Protein AF-A0ABD2U7U4-F1 (afdb_monomer_lite)

Organism: NCBI:txid62892

Structure (mmCIF, N/CA/C/O backbone):
data_AF-A0ABD2U7U4-F1
#
_entry.id   AF-A0ABD2U7U4-F1
#
loop_
_atom_site.group_PDB
_atom_site.id
_atom_site.type_symbol
_atom_site.label_atom_id
_atom_site.label_alt_id
_atom_site.label_comp_id
_atom_site.label_asym_id
_atom_site.label_entity_id
_atom_site.label_seq_id
_atom_site.pdbx_PDB_ins_code
_atom_site.Cartn_x
_atom_site.Cartn_y
_atom_site.Cartn_z
_atom_site.occupancy
_atom_site.B_iso_or_equiv
_atom_site.auth_seq_id
_atom_site.auth_comp_id
_atom_site.auth_asym_id
_atom_site.auth_atom_id
_atom_site.pdbx_PDB_model_num
ATOM 1 N N . MET A 1 1 ? -14.427 3.953 1.467 1.00 82.44 1 MET A N 1
ATOM 2 C CA . MET A 1 1 ? -13.544 2.900 0.922 1.00 82.44 1 MET A CA 1
ATOM 3 C C . MET A 1 1 ? -13.834 2.612 -0.545 1.00 82.44 1 MET A C 1
ATOM 5 O O . MET A 1 1 ? -12.973 2.909 -1.352 1.00 82.44 1 MET A O 1
ATOM 9 N N . ALA A 1 2 ? -15.031 2.141 -0.919 1.00 79.31 2 ALA A N 1
ATOM 10 C CA . ALA A 1 2 ? -15.349 1.830 -2.323 1.00 79.31 2 ALA A CA 1
ATOM 11 C C . ALA A 1 2 ? -15.042 2.982 -3.303 1.00 79.31 2 ALA A C 1
ATOM 13 O O . ALA A 1 2 ? -14.347 2.768 -4.286 1.00 79.31 2 ALA A O 1
ATOM 14 N N . PHE A 1 3 ? -15.468 4.214 -2.992 1.00 85.75 3 PHE A N 1
ATOM 15 C CA . PHE A 1 3 ? -15.132 5.392 -3.805 1.00 85.75 3 PHE A CA 1
ATOM 16 C C . PHE A 1 3 ? -13.617 5.577 -3.988 1.00 85.75 3 PHE A C 1
ATOM 18 O O . PHE A 1 3 ? -13.150 5.731 -5.104 1.00 85.75 3 PHE A O 1
ATOM 25 N N . TYR A 1 4 ? -12.835 5.503 -2.908 1.00 87.31 4 TYR A N 1
ATOM 26 C CA . TYR A 1 4 ? -11.376 5.605 -2.991 1.00 87.31 4 TYR A CA 1
ATOM 27 C C . TYR A 1 4 ? -10.779 4.506 -3.883 1.00 87.31 4 TYR A C 1
ATOM 29 O O . TYR A 1 4 ? -10.011 4.813 -4.789 1.00 87.31 4 TYR A O 1
ATOM 37 N N . LEU A 1 5 ? -11.175 3.245 -3.674 1.00 82.31 5 LEU A N 1
ATOM 38 C CA . LEU A 1 5 ? -10.637 2.123 -4.442 1.00 82.31 5 LEU A CA 1
ATOM 39 C C . LEU A 1 5 ? -10.932 2.266 -5.935 1.00 82.31 5 LEU A C 1
ATOM 41 O O . LEU A 1 5 ? -10.021 2.181 -6.749 1.00 82.31 5 LEU A O 1
ATOM 45 N N . PHE A 1 6 ? -12.188 2.518 -6.300 1.00 85.75 6 PHE A N 1
ATOM 46 C CA . PHE A 1 6 ? -12.603 2.506 -7.703 1.00 85.75 6 PHE A CA 1
ATOM 47 C C . PHE A 1 6 ? -12.354 3.823 -8.439 1.00 85.75 6 PHE A C 1
ATOM 49 O O . PHE A 1 6 ? -12.203 3.808 -9.657 1.00 85.75 6 PHE A O 1
ATOM 56 N N . SER A 1 7 ? -12.316 4.957 -7.737 1.00 88.44 7 SER A N 1
ATOM 57 C CA . SER A 1 7 ? -12.160 6.276 -8.364 1.00 88.44 7 SER A CA 1
ATOM 58 C C . SER A 1 7 ? -10.749 6.847 -8.256 1.00 88.44 7 SER A C 1
ATOM 60 O O . SER A 1 7 ? -10.438 7.777 -8.993 1.00 88.44 7 SER A O 1
ATOM 62 N N . VAL A 1 8 ? -9.905 6.324 -7.359 1.00 89.19 8 VAL A N 1
ATOM 63 C CA . VAL A 1 8 ? -8.553 6.856 -7.125 1.00 89.19 8 VAL A CA 1
ATOM 64 C C . VAL A 1 8 ? -7.501 5.754 -7.235 1.00 89.19 8 VAL A C 1
ATOM 66 O O . VAL A 1 8 ? -6.695 5.795 -8.160 1.00 89.19 8 VAL A O 1
ATOM 69 N N . HIS A 1 9 ? -7.549 4.753 -6.354 1.00 90.94 9 HIS A N 1
ATOM 70 C CA . HIS A 1 9 ? -6.489 3.749 -6.230 1.00 90.94 9 HIS A CA 1
ATOM 71 C C . HIS A 1 9 ? -6.341 2.889 -7.483 1.00 90.94 9 HIS A C 1
ATOM 73 O O . HIS A 1 9 ? -5.298 2.894 -8.124 1.00 90.94 9 HIS A O 1
ATOM 79 N N . VAL A 1 10 ? -7.407 2.205 -7.911 1.00 88.62 10 VAL A N 1
ATOM 80 C CA . VAL A 1 10 ? -7.347 1.317 -9.081 1.00 88.62 10 VAL A CA 1
ATOM 81 C C . VAL A 1 10 ? -6.932 2.066 -10.357 1.00 88.62 10 VAL A C 1
ATOM 83 O O . VAL A 1 10 ? -6.011 1.600 -11.035 1.00 88.62 10 VAL A O 1
ATOM 86 N N . PRO A 1 11 ? -7.529 3.229 -10.692 1.00 89.00 11 PRO A N 1
ATOM 87 C CA . PRO A 1 11 ? -7.117 3.986 -11.869 1.00 89.00 11 PRO A CA 1
ATOM 88 C C . PRO A 1 11 ? -5.653 4.435 -11.839 1.00 89.00 11 PRO A C 1
ATOM 90 O O . PRO A 1 11 ? -4.980 4.329 -12.862 1.00 89.00 11 PRO A O 1
ATOM 93 N N . LEU A 1 12 ? -5.146 4.921 -10.701 1.00 89.62 12 LEU A N 1
ATOM 94 C CA . LEU A 1 12 ? -3.778 5.442 -10.614 1.00 89.62 12 LEU A CA 1
ATOM 95 C C . LEU A 1 12 ? -2.734 4.325 -10.511 1.00 89.62 12 LEU A C 1
ATOM 97 O O . LEU A 1 12 ? -1.720 4.395 -11.203 1.00 89.62 12 LEU A O 1
ATOM 101 N N . SER A 1 13 ? -2.993 3.282 -9.722 1.00 86.62 13 SER A N 1
ATOM 102 C CA . SER A 1 13 ? -2.034 2.198 -9.486 1.00 86.62 13 SER A CA 1
ATOM 103 C C . SER A 1 13 ? -1.928 1.219 -10.659 1.00 86.62 13 SER A C 1
ATOM 105 O O . SER A 1 13 ? -0.830 0.762 -10.960 1.00 86.62 13 SER A O 1
ATOM 107 N N . PHE A 1 14 ? -3.032 0.911 -11.355 1.00 86.81 14 PHE A N 1
ATOM 108 C CA . PHE A 1 14 ? -3.031 -0.070 -12.457 1.00 86.81 14 PHE A CA 1
ATOM 109 C C . PHE A 1 14 ? -3.214 0.565 -13.840 1.00 86.81 14 PHE A C 1
ATOM 111 O O . PHE A 1 14 ? -2.684 0.061 -14.828 1.00 86.81 14 PHE A O 1
ATOM 118 N N . GLY A 1 15 ? -3.949 1.676 -13.929 1.00 87.88 15 GLY A N 1
ATOM 119 C CA . GLY A 1 15 ? -4.160 2.405 -15.184 1.00 87.88 15 GLY A CA 1
ATOM 120 C C . GLY A 1 15 ? -3.160 3.539 -15.429 1.00 87.88 15 GLY A C 1
ATOM 121 O O . GLY A 1 15 ? -3.019 3.989 -16.567 1.00 87.88 15 GLY A O 1
ATOM 122 N N . GLY A 1 16 ? -2.451 4.001 -14.394 1.00 90.56 16 GLY A N 1
ATOM 123 C CA . GLY A 1 16 ? -1.655 5.226 -14.445 1.00 90.56 16 GLY A CA 1
ATOM 124 C C . GLY A 1 16 ? -0.528 5.183 -15.474 1.00 90.56 16 GLY A C 1
ATOM 125 O O . GLY A 1 16 ? -0.420 6.091 -16.296 1.00 90.56 16 GLY A O 1
ATOM 126 N N . LEU A 1 17 ? 0.265 4.108 -15.503 1.00 91.75 17 LEU A N 1
ATOM 127 C CA . LEU A 1 17 ? 1.337 3.960 -16.496 1.00 91.75 17 LEU A CA 1
ATOM 128 C C . LEU A 1 17 ? 0.794 3.898 -17.932 1.00 91.75 17 LEU A C 1
ATOM 130 O O . LEU A 1 17 ? 1.368 4.515 -18.826 1.00 91.75 17 LEU A O 1
ATOM 134 N N . SER A 1 18 ? -0.353 3.244 -18.148 1.00 91.69 18 SER A N 1
ATOM 135 C CA . SER A 1 18 ? -1.019 3.219 -19.459 1.00 91.69 18 SER A CA 1
ATOM 136 C C . SER A 1 18 ? -1.536 4.598 -19.888 1.00 91.69 18 SER A C 1
ATOM 138 O O . SER A 1 18 ? -1.594 4.901 -21.082 1.00 91.69 18 SER A O 1
ATOM 140 N N . ALA A 1 19 ? -1.940 5.445 -18.940 1.00 91.81 19 ALA A N 1
ATOM 141 C CA . ALA A 1 19 ? -2.307 6.824 -19.239 1.00 91.81 19 ALA A CA 1
ATOM 142 C C . ALA A 1 19 ? -1.068 7.645 -19.624 1.00 91.81 19 ALA A C 1
ATOM 144 O O . ALA A 1 19 ? -1.113 8.407 -20.589 1.00 91.81 19 ALA A O 1
ATOM 145 N N . VAL A 1 20 ? 0.055 7.448 -18.925 1.00 93.38 20 VAL A N 1
ATOM 146 C CA . VAL A 1 20 ? 1.324 8.127 -19.229 1.00 93.38 20 VAL A CA 1
ATOM 147 C C . VAL A 1 20 ? 1.838 7.758 -20.622 1.00 93.38 20 VAL A C 1
ATOM 149 O O . VAL A 1 20 ? 2.181 8.658 -21.387 1.00 93.38 20 VAL A O 1
ATOM 152 N N . THR A 1 21 ? 1.837 6.474 -20.996 1.00 92.81 21 THR A N 1
ATOM 153 C CA . THR A 1 21 ? 2.240 6.044 -22.350 1.00 92.81 21 THR A CA 1
ATOM 154 C C . THR A 1 21 ? 1.370 6.681 -23.431 1.00 92.81 21 THR A C 1
ATOM 156 O O . THR A 1 21 ? 1.888 7.157 -24.442 1.00 92.81 21 THR A O 1
ATOM 159 N N . SER A 1 22 ? 0.060 6.772 -23.183 1.00 92.12 22 SER A N 1
ATOM 160 C CA . SER A 1 22 ? -0.892 7.419 -24.091 1.00 92.12 22 SER A CA 1
ATOM 161 C C . SER A 1 22 ? -0.625 8.922 -24.243 1.00 92.12 22 SER A C 1
ATOM 163 O O . SER A 1 22 ? -0.655 9.438 -25.355 1.00 92.12 22 SER A O 1
ATOM 165 N N . ILE A 1 23 ? -0.319 9.627 -23.147 1.00 93.38 23 ILE A N 1
ATOM 166 C CA . ILE A 1 23 ? 0.004 11.067 -23.157 1.00 93.38 23 ILE A CA 1
ATOM 167 C C . ILE A 1 23 ? 1.326 11.330 -23.889 1.00 93.38 23 ILE A C 1
ATOM 169 O O . ILE A 1 23 ? 1.425 12.269 -24.681 1.00 93.38 23 ILE A O 1
ATOM 173 N N . LEU A 1 24 ? 2.337 10.495 -23.647 1.00 92.31 24 LEU A N 1
ATOM 174 C CA . LEU A 1 24 ? 3.660 10.623 -24.259 1.00 92.31 24 LEU A CA 1
ATOM 175 C C . LEU A 1 24 ? 3.724 10.081 -25.694 1.00 92.31 24 LEU A C 1
ATOM 177 O O . LEU A 1 24 ? 4.745 10.253 -26.349 1.00 92.31 24 LEU A O 1
ATOM 181 N N . HIS A 1 25 ? 2.638 9.484 -26.199 1.00 91.94 25 HIS A N 1
ATOM 182 C CA . HIS A 1 25 ? 2.557 8.883 -27.534 1.00 91.94 25 HIS A CA 1
ATOM 183 C C . HIS A 1 25 ? 3.637 7.809 -27.779 1.00 91.94 25 HIS A C 1
ATOM 185 O O . HIS A 1 25 ? 4.160 7.677 -28.886 1.00 91.94 25 HIS A O 1
ATOM 191 N N . CYS A 1 26 ? 3.950 7.018 -26.748 1.00 90.50 26 CYS A N 1
ATOM 192 C CA . CYS A 1 26 ? 4.954 5.953 -26.798 1.00 90.50 26 CYS A CA 1
ATOM 193 C C . CYS A 1 26 ? 4.320 4.584 -26.525 1.00 90.50 26 CYS A C 1
ATOM 195 O O . CYS A 1 26 ? 3.397 4.466 -25.724 1.00 90.50 26 CYS A O 1
ATOM 197 N N . SER A 1 27 ? 4.838 3.528 -27.159 1.00 84.25 27 SER A N 1
ATOM 198 C CA . SER A 1 27 ? 4.359 2.151 -26.953 1.00 84.25 27 SER A CA 1
ATOM 199 C C . SER A 1 27 ? 4.877 1.509 -25.662 1.00 84.25 27 SER A C 1
ATOM 201 O O . SER A 1 27 ? 4.234 0.612 -25.130 1.00 84.25 27 SER A O 1
ATOM 203 N N . ALA A 1 28 ? 6.034 1.956 -25.171 1.00 87.44 28 ALA A N 1
ATOM 204 C CA . ALA A 1 28 ? 6.646 1.524 -23.919 1.00 87.44 28 ALA A CA 1
ATOM 205 C C . ALA A 1 28 ? 7.459 2.683 -23.328 1.00 87.44 28 ALA A C 1
ATOM 207 O O . ALA A 1 28 ? 8.010 3.492 -24.079 1.00 87.44 28 ALA A O 1
ATOM 208 N N . LEU A 1 29 ? 7.506 2.776 -21.999 1.00 87.94 29 LEU A N 1
ATOM 209 C CA . LEU A 1 29 ? 8.368 3.728 -21.297 1.00 87.94 29 LEU A CA 1
ATOM 210 C C . LEU A 1 29 ? 9.749 3.104 -21.121 1.00 87.94 29 LEU A C 1
ATOM 212 O O . LEU A 1 29 ? 9.863 1.897 -20.925 1.00 87.94 29 LEU A O 1
ATOM 216 N N . ASP A 1 30 ? 10.796 3.923 -21.178 1.00 91.12 30 ASP A N 1
ATOM 217 C CA . ASP A 1 30 ? 12.086 3.478 -20.670 1.00 91.12 30 ASP A CA 1
ATOM 218 C C . ASP A 1 30 ? 12.011 3.313 -19.137 1.00 91.12 30 ASP A C 1
ATOM 220 O O . ASP A 1 30 ? 11.196 3.981 -18.483 1.00 91.12 30 ASP A O 1
ATOM 224 N N . PRO A 1 31 ? 12.871 2.477 -18.531 1.00 90.25 31 PRO A N 1
ATOM 225 C CA . PRO A 1 31 ? 12.732 2.144 -17.117 1.00 90.25 31 PRO A CA 1
ATOM 226 C C . PRO A 1 31 ? 12.907 3.343 -16.169 1.00 90.25 31 PRO A C 1
ATOM 228 O O . PRO A 1 31 ? 12.354 3.338 -15.070 1.00 90.25 31 PRO A O 1
ATOM 231 N N . GLN A 1 32 ? 13.646 4.390 -16.566 1.00 91.62 32 GLN A N 1
ATOM 232 C CA . GLN A 1 32 ? 13.802 5.590 -15.735 1.00 91.62 32 GLN A CA 1
ATOM 233 C C . GLN A 1 32 ? 12.533 6.442 -15.765 1.00 91.62 32 GLN A C 1
ATOM 235 O O . GLN A 1 32 ? 12.069 6.895 -14.714 1.00 91.62 32 GLN A O 1
ATOM 240 N N . THR A 1 33 ? 11.949 6.631 -16.950 1.00 91.94 33 THR A N 1
ATOM 241 C CA . THR A 1 33 ? 10.664 7.320 -17.106 1.00 91.94 33 THR A CA 1
ATOM 242 C C . THR A 1 33 ? 9.546 6.561 -16.406 1.00 91.94 33 THR A C 1
ATOM 244 O O . THR A 1 33 ? 8.702 7.189 -15.767 1.00 91.94 33 THR A O 1
ATOM 247 N N . GLU A 1 34 ? 9.546 5.228 -16.456 1.00 92.31 34 GLU A N 1
ATOM 248 C CA . GLU A 1 34 ? 8.587 4.405 -15.718 1.00 92.31 34 GLU A CA 1
ATOM 249 C C . GLU A 1 34 ? 8.714 4.618 -14.204 1.00 92.31 34 GLU A C 1
ATOM 251 O O . GLU A 1 34 ? 7.727 4.953 -13.545 1.00 92.31 34 GLU A O 1
ATOM 256 N N . ALA A 1 35 ? 9.932 4.542 -13.658 1.00 93.19 35 ALA A N 1
ATOM 257 C CA . ALA A 1 35 ? 10.184 4.769 -12.236 1.00 93.19 35 ALA A CA 1
ATOM 258 C C . ALA A 1 35 ? 9.737 6.166 -11.775 1.00 93.19 35 ALA A C 1
ATOM 260 O O . ALA A 1 35 ? 9.093 6.314 -10.734 1.00 93.19 35 ALA A O 1
ATOM 261 N N . LEU A 1 36 ? 10.047 7.201 -12.563 1.00 94.56 36 LEU A N 1
ATOM 262 C CA . LEU A 1 36 ? 9.642 8.574 -12.267 1.00 94.56 36 LEU A CA 1
ATOM 263 C C . LEU A 1 36 ? 8.120 8.744 -12.368 1.00 94.56 36 LEU A C 1
ATOM 265 O O . LEU A 1 36 ? 7.514 9.430 -11.545 1.00 94.56 36 LEU A O 1
ATOM 269 N N . SER A 1 37 ? 7.494 8.092 -13.346 1.00 94.44 37 SER A N 1
ATOM 270 C CA . SER A 1 37 ? 6.040 8.100 -13.514 1.00 94.44 37 SER A CA 1
ATOM 271 C C . SER A 1 37 ? 5.345 7.461 -12.317 1.00 94.44 37 SER A C 1
ATOM 273 O O . SER A 1 37 ? 4.374 8.025 -11.819 1.00 94.44 37 SER A O 1
ATOM 275 N N . LEU A 1 38 ? 5.875 6.353 -11.790 1.00 94.06 38 LEU A N 1
ATOM 276 C CA . LEU A 1 38 ? 5.377 5.735 -10.557 1.00 94.06 38 LEU A CA 1
ATOM 277 C C . LEU A 1 38 ? 5.462 6.692 -9.362 1.00 94.06 38 LEU A C 1
ATOM 279 O O . LEU A 1 38 ? 4.492 6.813 -8.617 1.00 94.06 38 LEU A O 1
ATOM 283 N N . VAL A 1 39 ? 6.569 7.431 -9.205 1.00 96.00 39 VAL A N 1
ATOM 284 C CA . VAL A 1 39 ? 6.686 8.471 -8.164 1.00 96.00 39 VAL A CA 1
ATOM 285 C C . VAL A 1 39 ? 5.584 9.516 -8.323 1.00 96.00 39 VAL A C 1
ATOM 287 O O . VAL A 1 39 ? 4.890 9.831 -7.357 1.00 96.00 39 VAL A O 1
ATOM 290 N N . VAL A 1 40 ? 5.401 10.049 -9.533 1.00 96.19 40 VAL A N 1
ATOM 291 C CA . VAL A 1 40 ? 4.402 11.092 -9.805 1.00 96.19 40 VAL A CA 1
ATOM 292 C C . VAL A 1 40 ? 2.985 10.588 -9.538 1.00 96.19 40 VAL A C 1
ATOM 294 O O . VAL A 1 40 ? 2.217 11.277 -8.866 1.00 96.19 40 VAL A O 1
ATOM 297 N N . LEU A 1 41 ? 2.644 9.391 -10.014 1.00 95.88 41 LEU A N 1
ATOM 298 C CA . LEU A 1 41 ? 1.328 8.779 -9.823 1.00 95.88 41 LEU A CA 1
ATOM 299 C C . LEU A 1 41 ? 1.038 8.525 -8.340 1.00 95.88 41 LEU A C 1
ATOM 301 O O . LEU A 1 41 ? -0.033 8.895 -7.860 1.00 95.88 41 LEU A O 1
ATOM 305 N N . GLN A 1 42 ? 2.006 7.983 -7.597 1.00 95.81 42 GLN A N 1
ATOM 306 C CA . GLN A 1 42 ? 1.833 7.693 -6.174 1.00 95.81 42 GLN A CA 1
ATOM 307 C C . GLN A 1 42 ? 1.746 8.973 -5.331 1.00 95.81 42 GLN A C 1
ATOM 309 O O . GLN A 1 42 ? 0.955 9.057 -4.389 1.00 95.81 42 GLN A O 1
ATOM 314 N N . MET A 1 43 ? 2.522 10.003 -5.683 1.00 95.75 43 MET A N 1
ATOM 315 C CA . MET A 1 43 ? 2.408 11.323 -5.059 1.00 95.75 43 MET A CA 1
ATOM 316 C C . MET A 1 43 ? 1.057 11.970 -5.358 1.00 95.75 43 MET A C 1
ATOM 318 O O . MET A 1 43 ? 0.460 12.568 -4.463 1.00 95.75 43 MET A O 1
ATOM 322 N N . LEU A 1 44 ? 0.562 11.849 -6.591 1.00 96.06 44 LEU A N 1
ATOM 323 C CA . LEU A 1 44 ? -0.747 12.364 -6.977 1.00 96.06 44 LEU A CA 1
ATOM 324 C C . LEU A 1 44 ? -1.861 11.675 -6.184 1.00 96.06 44 LEU A C 1
ATOM 326 O O . LEU A 1 44 ? -2.723 12.359 -5.635 1.00 96.06 44 LEU A O 1
ATOM 330 N N . GLU A 1 45 ? -1.811 10.348 -6.069 1.00 96.12 45 GLU A N 1
ATOM 331 C CA . GLU A 1 45 ? -2.745 9.578 -5.249 1.00 96.12 45 GLU A CA 1
ATOM 332 C C . GLU A 1 45 ? -2.731 10.050 -3.790 1.00 96.12 45 GLU A C 1
ATOM 334 O O . GLU A 1 45 ? -3.784 10.364 -3.226 1.00 96.12 45 GLU A O 1
ATOM 339 N N . LEU A 1 46 ? -1.539 10.187 -3.200 1.00 93.94 46 LEU A N 1
ATOM 340 C CA . LEU A 1 46 ? -1.380 10.699 -1.842 1.00 93.94 46 LEU A CA 1
ATOM 341 C C . LEU A 1 46 ? -1.981 12.099 -1.692 1.00 93.94 46 LEU A C 1
ATOM 343 O O . LEU A 1 46 ? -2.755 12.335 -0.766 1.00 93.94 46 LEU A O 1
ATOM 347 N N . ILE A 1 47 ? -1.692 13.020 -2.612 1.00 93.56 47 ILE A N 1
ATOM 348 C CA . ILE A 1 47 ? -2.248 14.379 -2.590 1.00 93.56 47 ILE A CA 1
ATOM 349 C C . ILE A 1 47 ? -3.778 14.344 -2.662 1.00 93.56 47 ILE A C 1
ATOM 351 O O . ILE A 1 47 ? -4.433 15.028 -1.874 1.00 93.56 47 ILE A O 1
ATOM 355 N N . VAL A 1 48 ? -4.355 13.539 -3.557 1.00 93.12 48 VAL A N 1
ATOM 356 C CA . VAL A 1 48 ? -5.812 13.392 -3.687 1.00 93.12 48 VAL A CA 1
ATOM 357 C C . VAL A 1 48 ? -6.421 12.882 -2.382 1.00 93.12 48 VAL A C 1
ATOM 359 O O . VAL A 1 48 ? -7.394 13.465 -1.905 1.00 93.12 48 VAL A O 1
ATOM 362 N N . VAL A 1 49 ? -5.832 11.863 -1.751 1.00 90.81 49 VAL A N 1
ATOM 363 C CA . VAL A 1 49 ? -6.302 11.359 -0.451 1.00 90.81 49 VAL A CA 1
ATOM 364 C C . VAL A 1 49 ? -6.233 12.439 0.622 1.00 90.81 49 VAL A C 1
ATOM 366 O O . VAL A 1 49 ? -7.214 12.660 1.335 1.00 90.81 49 VAL A O 1
ATOM 369 N N . LEU A 1 50 ? -5.116 13.159 0.722 1.00 89.25 50 LEU A N 1
ATOM 370 C CA . LEU A 1 50 ? -4.959 14.225 1.710 1.00 89.25 50 LEU A CA 1
ATOM 371 C C . LEU A 1 50 ? -5.968 15.364 1.501 1.00 89.25 50 LEU A C 1
ATOM 373 O O . LEU A 1 50 ? -6.521 15.887 2.474 1.00 89.25 50 LEU A O 1
ATOM 377 N N . LEU A 1 51 ? -6.245 15.729 0.247 1.00 89.62 51 LEU A N 1
ATOM 378 C CA . LEU A 1 51 ? -7.265 16.717 -0.094 1.00 89.62 51 LEU A CA 1
ATOM 379 C C . LEU A 1 51 ? -8.667 16.220 0.260 1.00 89.62 51 LEU A C 1
ATOM 381 O O . LEU A 1 51 ? -9.410 16.957 0.905 1.00 89.62 51 LEU A O 1
ATOM 385 N N . LEU A 1 52 ? -9.014 14.974 -0.074 1.00 87.25 52 LEU A N 1
ATOM 386 C CA . LEU A 1 52 ? -10.306 14.380 0.283 1.00 87.25 52 LEU A CA 1
ATOM 387 C C . LEU A 1 52 ? -10.521 14.372 1.801 1.00 87.25 52 LEU A C 1
ATOM 389 O O . LEU A 1 52 ? -11.594 14.759 2.273 1.00 87.25 52 LEU A O 1
ATOM 393 N N . LEU A 1 53 ? -9.498 14.004 2.575 1.00 84.31 53 LEU A N 1
ATOM 394 C CA . LEU A 1 53 ? -9.566 14.019 4.037 1.00 84.31 53 LEU A CA 1
ATOM 395 C C . LEU A 1 53 ? -9.761 15.430 4.590 1.00 84.31 53 LEU A C 1
ATOM 397 O O . LEU A 1 53 ? -10.571 15.632 5.496 1.00 84.31 53 LEU A O 1
ATOM 401 N N . ARG A 1 54 ? -9.083 16.423 4.007 1.00 83.19 54 ARG A N 1
ATOM 402 C CA . ARG A 1 54 ? -9.242 17.827 4.395 1.00 83.19 54 ARG A CA 1
ATOM 403 C C . ARG A 1 54 ? -10.625 18.375 4.036 1.00 83.19 54 ARG A C 1
ATOM 405 O O . ARG A 1 54 ? -11.238 19.046 4.863 1.00 83.19 54 ARG A O 1
ATOM 412 N N . CYS A 1 55 ? -11.121 18.085 2.835 1.00 81.31 55 CYS A N 1
ATOM 413 C CA . CYS A 1 55 ? -12.420 18.546 2.338 1.00 81.31 55 CYS A CA 1
ATOM 414 C C . CYS A 1 55 ? -13.597 17.917 3.085 1.00 81.31 55 CYS A C 1
ATOM 416 O O . CYS A 1 55 ? -14.614 18.576 3.277 1.00 81.31 55 CYS A O 1
ATOM 418 N N . THR A 1 56 ? -13.451 16.677 3.555 1.00 76.06 56 THR A N 1
ATOM 419 C CA . THR A 1 56 ? -14.494 16.000 4.343 1.00 76.06 56 THR A CA 1
ATOM 420 C C . THR A 1 56 ? -14.681 16.653 5.724 1.00 76.06 56 THR A C 1
ATOM 422 O O . THR A 1 56 ? -15.665 16.379 6.404 1.00 76.06 56 THR A O 1
ATOM 425 N N . GLY A 1 57 ? -13.766 17.540 6.152 1.00 61.09 57 GLY A N 1
ATOM 426 C CA . GLY A 1 57 ? -13.928 18.385 7.341 1.00 61.09 57 GLY A CA 1
ATOM 427 C C . GLY A 1 57 ? -14.047 17.616 8.657 1.00 61.09 57 GLY A C 1
ATOM 428 O O . GLY A 1 57 ? -14.407 18.199 9.676 1.00 61.09 57 GLY A O 1
ATOM 429 N N . ASN A 1 58 ? -13.771 16.312 8.646 1.00 58.09 58 ASN A N 1
ATOM 430 C CA . ASN A 1 58 ? -14.071 15.430 9.756 1.00 58.09 58 ASN A CA 1
ATOM 431 C C . ASN A 1 58 ? -12.896 15.458 10.755 1.00 58.09 58 ASN A C 1
ATOM 433 O O . ASN A 1 58 ? -11.811 14.959 10.440 1.00 58.09 58 ASN A O 1
ATOM 437 N N . PRO A 1 59 ? -13.067 16.063 11.949 1.00 54.03 59 PRO A N 1
ATOM 438 C CA . PRO A 1 59 ? -11.974 16.317 12.889 1.00 54.03 59 PRO A CA 1
ATOM 439 C C . PRO A 1 59 ? -11.346 15.043 13.472 1.00 54.03 59 PRO A C 1
ATOM 441 O O . PRO A 1 59 ? -10.319 15.150 14.136 1.00 54.03 59 PRO A O 1
ATOM 444 N N . GLN A 1 60 ? -11.937 13.870 13.215 1.00 55.47 60 GLN A N 1
ATOM 445 C CA . GLN A 1 60 ? -11.450 12.558 13.649 1.00 55.47 60 GLN A CA 1
ATOM 446 C C . GLN A 1 60 ? -10.209 12.055 12.887 1.00 55.47 60 GLN A C 1
ATOM 448 O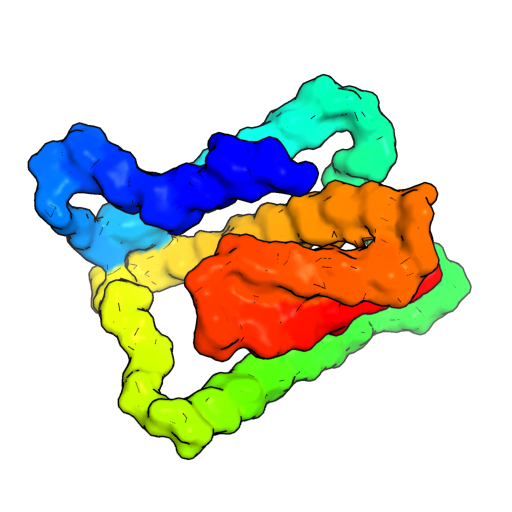 O . GLN A 1 60 ? -9.547 11.147 13.373 1.00 55.47 60 GLN A O 1
ATOM 453 N N . TYR A 1 61 ? -9.868 12.630 11.726 1.00 61.06 61 TYR A N 1
ATOM 454 C CA . TYR A 1 61 ? -8.784 12.132 10.859 1.00 61.06 61 TYR A CA 1
ATOM 455 C C . TYR A 1 61 ? -7.650 13.150 10.680 1.00 61.06 61 TYR A C 1
ATOM 457 O O . TYR A 1 61 ? -7.191 13.413 9.565 1.00 61.06 61 TYR A O 1
ATOM 465 N N . LYS A 1 62 ? -7.191 13.778 11.767 1.00 62.84 62 LYS A N 1
ATOM 466 C CA . LYS A 1 62 ? -6.019 14.662 11.692 1.00 62.84 62 LYS A CA 1
ATOM 467 C C . LYS A 1 62 ? -4.764 13.817 11.487 1.00 62.84 62 LYS A C 1
ATOM 469 O O . LYS A 1 62 ? -4.441 12.985 12.323 1.00 62.84 62 LYS A O 1
ATOM 474 N N . LEU A 1 63 ? -3.989 14.105 10.436 1.00 59.41 63 LEU A N 1
ATOM 475 C CA . LEU A 1 63 ? -2.687 13.457 10.190 1.00 59.41 63 LEU A CA 1
ATOM 476 C C . LEU A 1 63 ? -1.757 13.500 11.410 1.00 59.41 63 LEU A C 1
ATOM 478 O O . LEU A 1 63 ? -0.979 12.584 11.634 1.00 59.41 63 LEU A O 1
ATOM 482 N N . ARG A 1 64 ? -1.848 14.559 12.224 1.00 57.50 64 ARG A N 1
ATOM 483 C CA . ARG A 1 64 ? -1.068 14.680 13.460 1.00 57.50 64 ARG A CA 1
ATOM 484 C C . ARG A 1 64 ? -1.382 13.590 14.482 1.00 57.50 64 ARG A C 1
ATOM 486 O O . ARG A 1 64 ? -0.461 13.197 15.184 1.00 57.50 64 ARG A O 1
ATOM 493 N N . ASP A 1 65 ? -2.606 13.076 14.525 1.00 63.06 65 ASP A N 1
ATOM 494 C CA . ASP A 1 65 ? -3.016 12.050 15.490 1.00 63.06 65 ASP A CA 1
ATOM 495 C C . ASP A 1 65 ? -2.454 10.663 15.116 1.00 63.06 65 ASP A C 1
ATOM 497 O O . ASP A 1 65 ? -2.336 9.798 15.975 1.00 63.06 65 ASP A O 1
ATOM 501 N N . PHE A 1 66 ? -2.023 10.470 13.860 1.00 60.84 66 PHE A N 1
ATOM 502 C CA . PHE A 1 66 ? -1.299 9.271 13.411 1.00 60.84 66 PHE A CA 1
ATOM 503 C C . PHE A 1 66 ? 0.141 9.219 13.909 1.00 60.84 66 PHE A C 1
ATOM 505 O O . PHE A 1 66 ? 0.645 8.152 14.246 1.00 60.84 66 PHE A O 1
ATOM 512 N N . PHE A 1 67 ? 0.805 10.377 13.942 1.00 57.22 67 PHE A N 1
ATOM 513 C CA . PHE A 1 67 ? 2.213 10.494 14.331 1.00 57.22 67 PHE A CA 1
ATOM 514 C C . PHE A 1 67 ? 2.398 10.907 15.794 1.00 57.22 67 PHE A C 1
ATOM 516 O O . PHE A 1 67 ? 3.475 10.717 16.358 1.00 57.22 67 PHE A O 1
ATOM 523 N N . GLN A 1 68 ? 1.362 11.450 16.437 1.00 52.66 68 GLN A N 1
ATOM 524 C CA . GLN A 1 68 ? 1.324 11.590 17.885 1.00 52.66 68 GLN A CA 1
ATOM 525 C C . GLN A 1 68 ? 0.986 10.232 18.475 1.00 52.66 68 GLN A C 1
ATOM 527 O O . GLN A 1 68 ? -0.179 9.889 18.663 1.00 52.66 68 GLN A O 1
ATOM 532 N N . GLY A 1 69 ? 2.029 9.455 18.773 1.00 53.44 69 GLY A N 1
ATOM 533 C CA . GLY A 1 69 ? 1.880 8.264 19.593 1.00 53.44 69 GLY A CA 1
ATOM 534 C C . GLY A 1 69 ? 1.081 8.646 20.831 1.00 53.44 69 GLY A C 1
ATOM 535 O O . GLY A 1 69 ? 1.537 9.481 21.613 1.00 53.44 69 GLY A O 1
ATOM 536 N N . LYS A 1 70 ? -0.128 8.081 20.983 1.00 52.28 70 LYS A N 1
ATOM 537 C CA . LYS A 1 70 ? -0.877 8.144 22.241 1.00 52.28 70 LYS A CA 1
ATOM 538 C C . LYS A 1 70 ? 0.120 7.739 23.308 1.00 52.28 70 LYS A C 1
ATOM 540 O O . LYS A 1 70 ? 0.547 6.585 23.335 1.00 52.28 70 LYS A O 1
ATOM 545 N N . GLN A 1 71 ? 0.560 8.714 24.095 1.00 46.12 71 GLN A N 1
ATOM 546 C CA . GLN A 1 71 ? 1.610 8.541 25.077 1.00 46.12 71 GLN A CA 1
ATOM 547 C C . GLN A 1 71 ? 1.037 7.613 26.144 1.00 46.12 71 GLN A C 1
ATOM 549 O O . GLN A 1 71 ? 0.367 8.043 27.079 1.00 46.12 71 GLN A O 1
ATOM 554 N N . SER A 1 72 ? 1.182 6.309 25.912 1.00 45.03 72 SER A N 1
ATOM 555 C CA . SER A 1 72 ? 0.745 5.289 26.841 1.00 45.03 72 SER A CA 1
ATOM 556 C C . SER A 1 72 ? 1.538 5.542 28.108 1.00 45.03 72 SER A C 1
ATOM 558 O O . SER A 1 72 ? 2.762 5.636 28.083 1.00 45.03 72 SER A O 1
ATOM 560 N N . THR A 1 73 ? 0.821 5.703 29.208 1.00 49.44 73 THR A N 1
ATOM 561 C CA . THR A 1 73 ? 1.289 6.069 30.549 1.00 49.44 73 THR A CA 1
ATOM 562 C C . THR A 1 73 ? 2.232 5.038 31.187 1.00 49.44 73 THR A C 1
ATOM 564 O O . THR A 1 73 ? 2.511 5.094 32.381 1.00 49.44 73 THR A O 1
ATOM 567 N N . ARG A 1 74 ? 2.735 4.084 30.401 1.00 52.41 74 ARG A N 1
ATOM 568 C CA . ARG A 1 74 ? 3.626 2.998 30.788 1.00 52.41 74 ARG A CA 1
ATOM 569 C C . ARG A 1 74 ? 4.882 3.123 29.935 1.00 52.41 74 ARG A C 1
ATOM 571 O O . ARG A 1 74 ? 4.753 3.190 28.717 1.00 52.41 74 ARG A O 1
ATOM 578 N N . GLU A 1 75 ? 6.058 3.145 30.565 1.00 58.38 75 GLU A N 1
ATOM 579 C CA . GLU A 1 75 ? 7.405 3.261 29.967 1.00 58.38 75 GLU A CA 1
ATOM 580 C C . GLU A 1 75 ? 7.751 2.117 28.988 1.00 58.38 75 GLU A C 1
ATOM 582 O O . GLU A 1 75 ? 8.715 1.370 29.144 1.00 58.38 75 GLU A O 1
ATOM 587 N N . ARG A 1 76 ? 6.930 1.905 27.965 1.00 64.44 76 ARG A N 1
ATOM 588 C CA . ARG A 1 76 ? 7.195 0.952 26.905 1.00 64.44 76 ARG A CA 1
ATOM 589 C C . ARG A 1 76 ? 8.058 1.666 25.883 1.00 64.44 76 ARG A C 1
ATOM 591 O O . ARG A 1 76 ? 7.598 2.604 25.236 1.00 64.44 76 ARG A O 1
ATOM 598 N N . ASN A 1 77 ? 9.297 1.206 25.731 1.00 80.94 77 ASN A N 1
ATOM 599 C CA . ASN A 1 77 ? 10.215 1.683 24.701 1.00 80.94 77 ASN A CA 1
ATOM 600 C C . ASN A 1 77 ? 9.604 1.458 23.312 1.00 80.94 77 ASN A C 1
ATOM 602 O O . ASN A 1 77 ? 9.745 0.388 22.723 1.00 80.94 77 ASN A O 1
ATOM 606 N N . TRP A 1 78 ? 8.914 2.474 22.797 1.00 79.25 78 TRP A N 1
ATOM 607 C CA . TRP A 1 78 ? 8.249 2.445 21.498 1.00 79.25 78 TRP A CA 1
ATOM 608 C C . TRP A 1 78 ? 9.247 2.165 20.373 1.00 79.25 78 TRP A C 1
ATOM 610 O O . TRP A 1 78 ? 8.946 1.375 19.493 1.00 79.25 78 TRP A O 1
ATOM 620 N N . LEU A 1 79 ? 10.469 2.705 20.469 1.00 85.06 79 LEU A N 1
ATOM 621 C CA . LEU A 1 79 ? 11.561 2.415 19.536 1.00 85.06 79 LEU A CA 1
ATOM 622 C C . LEU A 1 79 ? 11.896 0.924 19.487 1.00 85.06 79 LEU A C 1
ATOM 624 O O . LEU A 1 79 ? 12.021 0.358 18.407 1.00 85.06 79 LEU A O 1
ATOM 628 N N . LEU A 1 80 ? 12.010 0.282 20.653 1.00 86.44 80 LEU A N 1
ATOM 629 C CA . LEU A 1 80 ? 12.304 -1.147 20.738 1.00 86.44 80 LEU A CA 1
ATOM 630 C C . LEU A 1 80 ? 11.140 -1.973 20.179 1.00 86.44 80 LEU A C 1
ATOM 632 O O . LEU A 1 80 ? 11.368 -2.918 19.432 1.00 86.44 80 LEU A O 1
ATOM 636 N N . ALA A 1 81 ? 9.899 -1.602 20.507 1.00 86.00 81 ALA A N 1
ATOM 637 C CA . ALA A 1 81 ? 8.709 -2.273 19.991 1.00 86.00 81 ALA A CA 1
ATOM 638 C C . ALA A 1 81 ? 8.596 -2.146 18.462 1.00 86.00 81 ALA A C 1
ATOM 640 O O . ALA A 1 81 ? 8.344 -3.144 17.790 1.00 86.00 81 ALA A O 1
ATOM 641 N N . SER A 1 82 ? 8.848 -0.956 17.909 1.00 84.81 82 SER A N 1
ATOM 642 C CA . SER A 1 82 ? 8.868 -0.720 16.463 1.00 84.81 82 SER A CA 1
ATOM 643 C C . SER A 1 82 ? 10.004 -1.477 15.778 1.00 84.81 82 SER A C 1
ATOM 645 O O . SER A 1 82 ? 9.779 -2.085 14.737 1.00 84.81 82 SER A O 1
ATOM 647 N N . ALA A 1 83 ? 11.204 -1.503 16.368 1.00 89.25 83 ALA A N 1
ATOM 648 C CA . ALA A 1 83 ? 12.336 -2.255 15.829 1.00 89.25 83 ALA A CA 1
ATOM 649 C C . ALA A 1 83 ? 12.061 -3.767 15.815 1.00 89.25 83 ALA A C 1
ATOM 651 O O . ALA A 1 83 ? 12.288 -4.426 14.803 1.00 89.25 83 ALA A O 1
ATOM 652 N N . LEU A 1 84 ? 11.520 -4.314 16.908 1.00 89.19 84 LEU A N 1
ATOM 653 C CA . LEU A 1 84 ? 11.127 -5.723 16.989 1.00 89.19 84 LEU A CA 1
ATOM 654 C C . LEU A 1 84 ? 10.016 -6.061 15.990 1.00 89.19 84 LEU A C 1
ATOM 656 O O . LEU A 1 84 ? 10.111 -7.073 15.300 1.00 89.19 84 LEU A O 1
ATOM 660 N N . GLY A 1 85 ? 8.995 -5.207 15.880 1.00 88.38 85 GLY A N 1
ATOM 661 C CA . GLY A 1 85 ? 7.917 -5.370 14.904 1.00 88.38 85 GLY A CA 1
ATOM 662 C C . GLY A 1 85 ? 8.432 -5.344 13.465 1.00 88.38 85 GLY A C 1
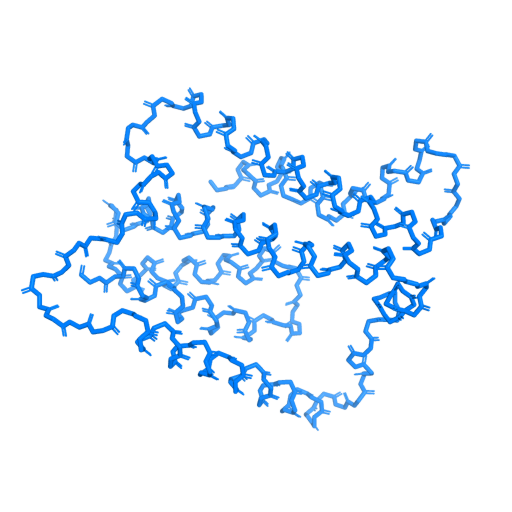ATOM 663 O O . GLY A 1 85 ? 8.053 -6.193 12.662 1.00 88.38 85 GLY A O 1
ATOM 664 N N . PHE A 1 86 ? 9.355 -4.433 13.154 1.00 88.88 86 PHE A N 1
ATOM 665 C CA . PHE A 1 86 ? 9.994 -4.357 11.843 1.00 88.88 86 PHE A CA 1
ATOM 666 C C . PHE A 1 86 ? 10.790 -5.626 11.518 1.00 88.88 86 PHE A C 1
ATOM 668 O O . PHE A 1 86 ? 10.586 -6.219 10.460 1.00 88.88 86 PHE A O 1
ATOM 675 N N . VAL A 1 87 ? 11.641 -6.094 12.439 1.00 92.25 87 VAL A N 1
ATOM 676 C CA . VAL A 1 87 ? 12.401 -7.344 12.257 1.00 92.25 87 VAL A CA 1
ATOM 677 C C . VAL A 1 87 ? 11.457 -8.528 12.056 1.00 92.25 87 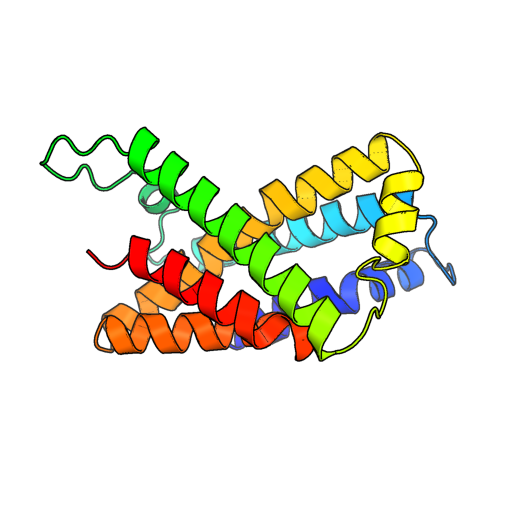VAL A C 1
ATOM 679 O O . VAL A 1 87 ? 11.675 -9.342 11.161 1.00 92.25 87 VAL A O 1
ATOM 682 N N . PHE A 1 88 ? 10.382 -8.607 12.842 1.00 91.94 88 PHE A N 1
ATOM 683 C CA . PHE A 1 88 ? 9.377 -9.653 12.698 1.00 91.94 88 PHE A CA 1
ATOM 684 C C . PHE A 1 88 ? 8.711 -9.635 11.316 1.00 91.94 88 PHE A C 1
ATOM 686 O O . PHE A 1 88 ? 8.598 -10.687 10.693 1.00 91.94 88 PHE A O 1
ATOM 693 N N . LEU A 1 89 ? 8.330 -8.459 10.805 1.00 91.38 89 LEU A N 1
ATOM 694 C CA . LEU A 1 89 ? 7.748 -8.322 9.467 1.00 91.38 89 LEU A CA 1
ATOM 695 C C . LEU A 1 89 ? 8.732 -8.728 8.364 1.00 91.38 89 LEU A C 1
ATOM 697 O O . LEU A 1 89 ? 8.341 -9.449 7.449 1.00 91.38 89 LEU A O 1
ATOM 701 N N . VAL A 1 90 ? 10.004 -8.327 8.465 1.00 90.62 90 VAL A N 1
ATOM 702 C CA . VAL A 1 90 ? 11.047 -8.721 7.500 1.00 90.62 90 VAL A CA 1
ATOM 703 C C . VAL A 1 90 ? 11.229 -10.238 7.479 1.00 90.62 90 VAL A C 1
ATOM 705 O O . VAL A 1 90 ? 11.270 -10.841 6.404 1.00 90.62 90 VAL A O 1
ATOM 708 N N . VAL A 1 91 ? 11.304 -10.869 8.655 1.00 92.31 91 VAL A N 1
ATOM 709 C CA . VAL A 1 91 ? 11.424 -12.329 8.767 1.00 92.31 91 VAL A CA 1
ATOM 710 C C . VAL A 1 91 ? 10.184 -13.015 8.208 1.00 92.31 91 VAL A C 1
ATOM 712 O O . VAL A 1 91 ? 10.321 -13.941 7.413 1.00 92.31 91 VAL A O 1
ATOM 715 N N . LEU A 1 92 ? 8.988 -12.548 8.572 1.00 91.00 92 LEU A N 1
ATOM 716 C CA . LEU A 1 92 ? 7.727 -13.093 8.079 1.00 91.00 92 LEU A CA 1
ATOM 717 C C . LEU A 1 92 ? 7.681 -13.069 6.549 1.00 91.00 92 LEU A C 1
ATOM 719 O O . LEU A 1 92 ? 7.473 -14.115 5.946 1.00 91.00 92 LEU A O 1
ATOM 723 N N . VAL A 1 93 ? 7.927 -11.902 5.944 1.00 88.19 93 VAL A N 1
ATOM 724 C CA . VAL A 1 93 ? 7.940 -11.702 4.487 1.00 88.19 93 VAL A CA 1
ATOM 725 C C . VAL A 1 93 ? 8.947 -12.636 3.821 1.00 88.19 93 VAL A C 1
ATOM 727 O O . VAL A 1 93 ? 8.601 -13.327 2.867 1.00 88.19 93 VAL A O 1
ATOM 730 N N . SER A 1 94 ? 10.168 -12.710 4.357 1.00 86.56 94 SER A N 1
ATOM 731 C CA . SER A 1 94 ? 11.233 -13.555 3.801 1.00 86.56 94 SER A CA 1
ATOM 732 C C . SER A 1 94 ? 10.860 -15.039 3.843 1.00 86.56 94 SER A C 1
ATOM 734 O O . SER A 1 94 ? 11.024 -15.752 2.856 1.00 86.56 94 SER A O 1
ATOM 736 N N . VAL A 1 95 ? 10.319 -15.508 4.971 1.00 89.12 95 VAL A N 1
ATOM 737 C CA . VAL A 1 95 ? 9.886 -16.901 5.142 1.00 89.12 95 VAL A CA 1
ATOM 738 C C . VAL A 1 95 ? 8.723 -17.226 4.209 1.00 89.12 95 VAL A C 1
ATOM 740 O O . VAL A 1 95 ? 8.753 -18.259 3.544 1.00 89.12 95 VAL A O 1
ATOM 743 N N . THR A 1 96 ? 7.715 -16.354 4.118 1.00 85.00 96 THR A N 1
ATOM 744 C CA . THR A 1 96 ? 6.569 -16.584 3.229 1.00 85.00 96 THR A CA 1
ATOM 745 C C . THR A 1 96 ? 6.974 -16.596 1.761 1.00 85.00 96 THR A C 1
ATOM 747 O O . THR A 1 96 ? 6.459 -17.428 1.022 1.00 85.00 96 THR A O 1
ATOM 750 N N . SER A 1 97 ? 7.931 -15.758 1.351 1.00 82.19 97 SER A N 1
ATOM 751 C CA . SER A 1 97 ? 8.466 -15.774 -0.013 1.00 82.19 97 SER A CA 1
ATOM 752 C C . SER A 1 97 ? 9.196 -17.083 -0.327 1.00 82.19 97 SER A C 1
ATOM 754 O O . SER A 1 97 ? 8.912 -17.700 -1.347 1.00 82.19 97 SER A O 1
ATOM 756 N N . ILE A 1 98 ? 10.038 -17.588 0.583 1.00 84.44 98 ILE A N 1
ATOM 757 C CA . ILE A 1 98 ? 10.711 -18.891 0.405 1.00 84.44 98 ILE A CA 1
ATOM 758 C C . ILE A 1 98 ? 9.688 -20.035 0.309 1.00 84.44 98 ILE A C 1
ATOM 760 O O . ILE A 1 98 ? 9.817 -20.942 -0.516 1.00 84.44 98 ILE A O 1
ATOM 764 N N . ILE A 1 99 ? 8.651 -20.013 1.150 1.00 84.25 99 ILE A N 1
ATOM 765 C CA . ILE A 1 99 ? 7.588 -21.024 1.114 1.00 84.25 99 ILE A CA 1
ATOM 766 C C . ILE A 1 99 ? 6.817 -20.950 -0.211 1.00 84.25 99 ILE A C 1
ATOM 768 O O . ILE A 1 99 ? 6.560 -21.987 -0.821 1.00 84.25 99 ILE A O 1
ATOM 772 N N . ALA A 1 100 ? 6.477 -19.748 -0.678 1.00 79.19 100 ALA A N 1
ATOM 773 C CA . ALA A 1 100 ? 5.806 -19.561 -1.960 1.00 79.19 100 ALA A CA 1
ATOM 774 C C . ALA A 1 100 ? 6.647 -20.124 -3.119 1.00 79.19 100 ALA A C 1
ATOM 776 O O . ALA A 1 100 ? 6.125 -20.908 -3.913 1.00 79.19 100 ALA A O 1
ATOM 777 N N . ASP A 1 101 ? 7.950 -19.833 -3.144 1.00 77.25 101 ASP A N 1
ATOM 778 C CA . ASP A 1 101 ? 8.881 -20.323 -4.170 1.00 77.25 101 ASP A CA 1
ATOM 779 C C . ASP A 1 101 ? 8.992 -21.851 -4.187 1.00 77.25 101 ASP A C 1
ATOM 781 O O . ASP A 1 101 ? 9.047 -22.474 -5.249 1.00 77.25 101 ASP A O 1
ATOM 785 N N . THR A 1 102 ? 9.005 -22.476 -3.007 1.00 80.44 102 THR A N 1
ATOM 786 C CA . THR A 1 102 ? 9.108 -23.940 -2.891 1.00 80.44 102 THR A CA 1
ATOM 787 C C . THR A 1 102 ? 7.819 -24.669 -3.270 1.00 80.44 102 THR A C 1
ATOM 789 O O . THR A 1 102 ? 7.892 -25.756 -3.840 1.00 80.44 102 THR A O 1
ATOM 792 N N . LEU A 1 103 ? 6.645 -24.097 -2.975 1.00 78.00 103 LEU A N 1
ATOM 793 C CA . LEU A 1 103 ? 5.346 -24.742 -3.214 1.00 78.00 103 LEU A CA 1
ATOM 794 C C . LEU A 1 103 ? 4.788 -24.494 -4.619 1.00 78.00 103 LEU A C 1
ATOM 796 O O . LEU A 1 103 ? 4.191 -25.394 -5.207 1.00 78.00 103 LEU A O 1
ATOM 800 N N . VAL A 1 104 ? 4.945 -23.278 -5.142 1.00 72.06 104 VAL A N 1
ATOM 801 C CA . VAL A 1 104 ? 4.393 -22.862 -6.445 1.00 72.06 104 VAL A CA 1
ATOM 802 C C . VAL A 1 104 ? 5.410 -23.089 -7.576 1.00 72.06 104 VAL A C 1
ATOM 804 O O . VAL A 1 104 ? 5.052 -23.063 -8.755 1.00 72.06 104 VAL A O 1
ATOM 807 N N . GLY A 1 105 ? 6.662 -23.405 -7.221 1.00 61.25 105 GLY A N 1
ATOM 808 C CA . GLY A 1 105 ? 7.800 -23.467 -8.129 1.00 61.25 105 GLY A CA 1
ATOM 809 C C . GLY A 1 105 ? 8.377 -22.074 -8.371 1.00 61.25 105 GLY A C 1
ATOM 810 O O . GLY A 1 105 ? 7.679 -21.073 -8.216 1.00 61.25 105 GLY A O 1
ATOM 811 N N . THR A 1 106 ? 9.649 -22.003 -8.775 1.00 52.50 106 THR A N 1
ATOM 812 C CA . THR A 1 106 ? 10.347 -20.747 -9.082 1.00 52.50 106 THR A CA 1
ATOM 813 C C . THR A 1 106 ? 9.765 -20.096 -10.342 1.00 52.50 106 THR A C 1
ATOM 815 O O . THR A 1 106 ? 10.393 -20.077 -11.402 1.00 52.50 106 THR A O 1
ATOM 818 N N . LYS A 1 107 ? 8.557 -19.540 -10.260 1.00 50.44 107 LYS A N 1
ATOM 819 C CA . LYS A 1 107 ? 8.270 -18.323 -11.010 1.00 50.44 107 LYS A CA 1
ATOM 820 C C . LYS A 1 107 ? 9.242 -17.324 -10.429 1.00 50.44 107 LYS A C 1
ATOM 822 O O . LYS A 1 107 ? 9.184 -17.081 -9.230 1.00 50.44 107 LYS A O 1
ATOM 827 N N . GLU A 1 108 ? 10.211 -16.868 -11.212 1.00 47.03 108 GLU A N 1
ATOM 828 C CA . GLU A 1 108 ? 11.168 -15.905 -10.697 1.00 47.03 108 GLU A CA 1
ATOM 829 C C . GLU A 1 108 ? 10.399 -14.798 -9.958 1.00 47.03 108 GLU A C 1
ATOM 831 O O . GLU A 1 108 ? 9.625 -14.063 -10.565 1.00 47.03 108 GLU A O 1
ATOM 836 N N . VAL A 1 109 ? 10.638 -14.658 -8.651 1.00 48.16 109 VAL A N 1
ATOM 837 C CA . VAL A 1 109 ? 10.201 -13.505 -7.837 1.00 48.16 109 VAL A CA 1
ATOM 838 C C . VAL A 1 109 ? 10.763 -12.189 -8.408 1.00 48.16 109 VAL A C 1
ATOM 840 O O . VAL A 1 109 ? 10.424 -11.090 -7.977 1.00 48.16 109 VAL A O 1
ATOM 843 N N . ASN A 1 110 ? 11.604 -12.287 -9.441 1.00 53.34 110 ASN A N 1
ATOM 844 C CA . ASN A 1 110 ? 11.940 -11.222 -10.358 1.00 53.34 110 ASN A CA 1
ATOM 845 C C . ASN A 1 110 ? 10.679 -10.797 -11.112 1.00 53.34 110 ASN A C 1
ATOM 847 O O . ASN A 1 110 ? 10.418 -11.275 -12.210 1.00 53.34 110 ASN A O 1
ATOM 851 N N . ASN A 1 111 ? 9.932 -9.837 -10.570 1.00 67.62 111 ASN A N 1
ATOM 852 C CA . ASN A 1 111 ? 9.136 -8.972 -11.427 1.00 67.62 111 ASN A CA 1
ATOM 853 C C . ASN A 1 111 ? 10.123 -8.378 -12.458 1.00 67.62 111 ASN A C 1
ATOM 855 O O . ASN A 1 111 ? 10.988 -7.586 -12.067 1.00 67.62 111 ASN A O 1
ATOM 859 N N . PRO A 1 112 ? 10.097 -8.829 -13.729 1.00 72.69 112 PRO A N 1
ATOM 860 C CA . PRO A 1 112 ? 11.171 -8.543 -14.676 1.00 72.69 112 PRO A CA 1
ATOM 861 C C . PRO A 1 112 ? 11.262 -7.041 -14.936 1.00 72.69 112 PRO A C 1
ATOM 863 O O . PRO A 1 112 ? 12.361 -6.510 -15.056 1.00 72.69 112 PRO A O 1
ATOM 866 N N . ILE A 1 113 ? 10.114 -6.362 -14.875 1.00 77.12 113 ILE A N 1
ATOM 867 C CA . ILE A 1 113 ? 9.979 -4.911 -14.962 1.00 77.12 113 ILE A CA 1
ATOM 868 C C . ILE A 1 113 ? 10.696 -4.250 -13.783 1.00 77.12 113 ILE A C 1
ATOM 870 O O . ILE A 1 113 ? 11.570 -3.414 -13.978 1.00 77.12 113 ILE A O 1
ATOM 874 N N . LEU A 1 114 ? 10.424 -4.676 -12.544 1.00 81.88 114 LEU A N 1
ATOM 875 C CA . LEU A 1 114 ? 11.109 -4.118 -11.372 1.00 81.88 114 LEU A CA 1
ATOM 876 C C . LEU A 1 114 ? 12.626 -4.358 -11.425 1.00 81.88 114 LEU A C 1
ATOM 878 O O . LEU A 1 114 ? 13.406 -3.475 -11.077 1.00 81.88 114 LEU A O 1
ATOM 882 N N . LYS A 1 115 ? 13.060 -5.539 -11.874 1.00 84.75 115 LYS A N 1
ATOM 883 C CA . LYS A 1 115 ? 14.484 -5.868 -12.023 1.00 84.75 115 LYS A CA 1
ATOM 884 C C . LYS A 1 115 ? 15.162 -4.989 -13.074 1.00 84.75 115 LYS A C 1
ATOM 886 O O . LYS A 1 115 ? 16.283 -4.528 -12.850 1.00 84.75 115 LYS A O 1
ATOM 891 N N . GLU A 1 116 ? 14.490 -4.746 -14.191 1.00 85.06 116 GLU A N 1
ATOM 892 C CA . GLU A 1 116 ? 14.958 -3.860 -15.254 1.00 85.06 116 GLU A CA 1
ATOM 893 C C . GLU A 1 116 ? 15.063 -2.410 -14.763 1.00 85.06 116 GLU A C 1
ATOM 895 O O . GLU A 1 116 ? 16.117 -1.784 -14.893 1.00 85.06 116 GLU A O 1
ATOM 900 N N . ILE A 1 117 ? 14.024 -1.921 -14.084 1.00 85.44 117 ILE A N 1
ATOM 901 C CA . ILE A 1 117 ? 13.986 -0.610 -13.432 1.00 85.44 117 ILE A CA 1
ATOM 902 C C . ILE A 1 117 ? 15.157 -0.465 -12.452 1.00 85.44 117 ILE A C 1
ATOM 904 O O . ILE A 1 117 ? 15.944 0.477 -12.574 1.00 85.44 117 ILE A O 1
ATOM 908 N N . LEU A 1 118 ? 15.350 -1.409 -11.530 1.00 88.00 118 LEU A N 1
ATOM 909 C CA . LEU A 1 118 ? 16.442 -1.360 -10.550 1.00 88.00 118 LEU A CA 1
ATOM 910 C C . LEU A 1 118 ? 17.836 -1.429 -11.194 1.00 88.00 118 LEU A C 1
ATOM 912 O O . LEU A 1 118 ? 18.792 -0.892 -10.638 1.00 88.00 118 LEU A O 1
ATOM 916 N N . SER A 1 119 ? 17.960 -2.043 -12.371 1.00 89.62 119 SER A N 1
ATOM 917 C CA . SER A 1 119 ? 19.229 -2.141 -13.108 1.00 89.62 119 SER A CA 1
ATOM 918 C C . SER A 1 119 ? 19.510 -0.921 -13.998 1.00 89.62 119 SER A C 1
ATOM 920 O O . SER A 1 119 ? 20.627 -0.762 -14.484 1.00 89.62 119 SER A O 1
ATOM 922 N N . SER A 1 120 ? 18.522 -0.044 -14.204 1.00 89.25 120 SER A N 1
ATOM 923 C CA . SER A 1 120 ? 18.591 1.079 -15.151 1.00 89.25 120 SER A CA 1
ATOM 924 C C . SER A 1 120 ? 19.435 2.270 -14.671 1.00 89.25 120 SER A C 1
ATOM 926 O O . SER A 1 120 ? 19.888 3.087 -15.476 1.00 89.25 120 SER A O 1
ATOM 928 N N . GLY A 1 121 ? 19.671 2.391 -13.361 1.00 92.31 121 GLY A N 1
ATOM 929 C CA . GLY A 1 121 ? 20.563 3.409 -12.804 1.00 92.31 121 GLY A CA 1
ATOM 930 C C . GLY A 1 121 ? 20.113 3.994 -11.462 1.00 92.31 121 GLY A C 1
ATOM 931 O O . GLY A 1 121 ? 19.046 3.659 -10.944 1.00 92.31 121 GLY A O 1
ATOM 932 N N . PRO A 1 122 ? 20.910 4.915 -10.886 1.00 92.69 122 PRO A N 1
ATOM 933 C CA . PRO A 1 122 ? 20.699 5.429 -9.531 1.00 92.69 122 PRO A CA 1
ATOM 934 C C . PRO A 1 122 ? 19.389 6.207 -9.365 1.00 92.69 122 PRO A C 1
ATOM 936 O O . PRO A 1 122 ? 18.774 6.144 -8.302 1.00 92.69 122 PRO A O 1
ATOM 939 N N . ILE A 1 123 ? 18.935 6.913 -10.407 1.00 92.88 123 ILE A N 1
ATOM 940 C CA . ILE A 1 123 ? 17.661 7.653 -10.391 1.00 92.88 123 ILE A CA 1
ATOM 941 C C . ILE A 1 123 ? 16.489 6.682 -10.241 1.00 92.88 123 ILE A C 1
ATOM 943 O O . ILE A 1 123 ? 15.598 6.899 -9.421 1.00 92.88 123 ILE A O 1
ATOM 947 N N . SER A 1 124 ? 16.524 5.591 -11.002 1.00 93.06 124 SER A N 1
ATOM 948 C CA . SER A 1 124 ? 15.495 4.561 -10.996 1.00 93.06 124 SER A CA 1
ATOM 949 C C . SER A 1 124 ? 15.435 3.830 -9.651 1.00 93.06 124 SER A C 1
ATOM 951 O O . SER A 1 124 ? 14.377 3.748 -9.031 1.00 93.06 124 SER A O 1
ATOM 953 N N . ILE A 1 125 ? 16.597 3.437 -9.113 1.00 93.50 125 ILE A N 1
ATOM 954 C CA . ILE A 1 125 ? 16.715 2.849 -7.768 1.00 93.50 125 ILE A CA 1
ATOM 955 C C . ILE A 1 125 ? 16.147 3.795 -6.705 1.00 93.50 125 ILE A C 1
AT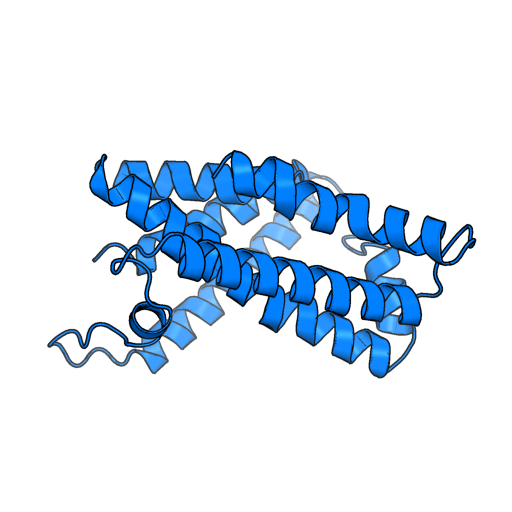OM 957 O O . ILE A 1 125 ? 15.338 3.384 -5.874 1.00 93.50 125 ILE A O 1
ATOM 961 N N . THR A 1 126 ? 16.545 5.069 -6.738 1.00 94.56 126 THR A N 1
ATOM 962 C CA . THR A 1 126 ? 16.071 6.075 -5.776 1.00 94.56 126 THR A CA 1
ATOM 963 C C . THR A 1 126 ? 14.556 6.250 -5.869 1.00 94.56 126 THR A C 1
ATOM 965 O O . THR A 1 126 ? 13.883 6.318 -4.842 1.00 94.56 126 THR A O 1
ATOM 968 N N . SER A 1 127 ? 14.013 6.260 -7.086 1.00 94.38 127 SER A N 1
ATOM 969 C CA . SER A 1 127 ? 12.573 6.359 -7.336 1.00 94.38 127 SER A CA 1
ATOM 970 C C . SER A 1 127 ? 11.822 5.144 -6.785 1.00 94.38 127 SER A C 1
ATOM 972 O O . SER A 1 127 ? 10.836 5.319 -6.073 1.00 94.38 127 SER A O 1
ATOM 974 N N . CYS A 1 128 ? 12.324 3.923 -7.005 1.00 92.50 128 CYS A N 1
ATOM 975 C CA . CYS A 1 128 ? 11.750 2.707 -6.424 1.00 92.50 128 CYS A CA 1
ATOM 976 C C . CYS A 1 128 ? 11.762 2.725 -4.898 1.00 92.50 128 CYS A C 1
ATOM 978 O O . CYS A 1 128 ? 10.740 2.434 -4.283 1.00 92.50 128 CYS A O 1
ATOM 980 N N . ILE A 1 129 ? 12.892 3.083 -4.278 1.00 93.44 129 ILE A N 1
ATOM 981 C CA . ILE A 1 129 ? 12.989 3.186 -2.815 1.00 93.44 129 ILE A CA 1
ATOM 982 C C . ILE A 1 129 ? 11.956 4.188 -2.299 1.00 93.44 129 ILE A C 1
ATOM 984 O O . ILE A 1 12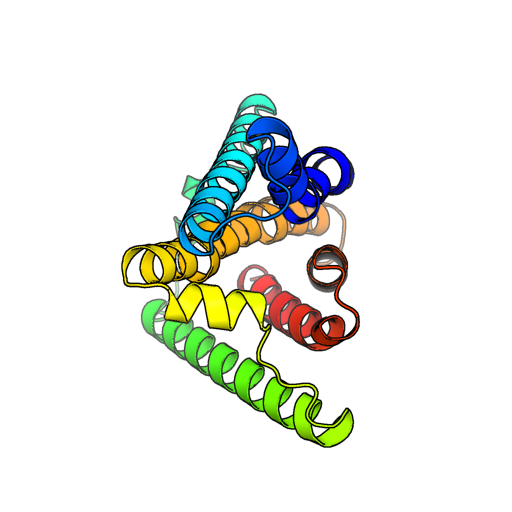9 ? 11.247 3.920 -1.332 1.00 93.44 129 ILE A O 1
ATOM 988 N N . LEU A 1 130 ? 11.838 5.336 -2.959 1.00 95.50 130 LEU A N 1
ATOM 989 C CA . LEU A 1 130 ? 10.911 6.379 -2.556 1.00 95.50 130 LEU A CA 1
ATOM 990 C C . LEU A 1 130 ? 9.447 5.919 -2.689 1.00 95.50 130 LEU A C 1
ATOM 992 O O . LEU A 1 130 ? 8.665 6.119 -1.762 1.00 95.50 130 LEU A O 1
ATOM 996 N N . VAL A 1 131 ? 9.075 5.242 -3.777 1.00 94.25 131 VAL A N 1
ATOM 997 C CA . VAL A 1 131 ? 7.715 4.705 -3.964 1.00 94.25 131 VAL A CA 1
ATOM 998 C C . VAL A 1 131 ? 7.414 3.582 -2.973 1.00 94.25 131 VAL A C 1
ATOM 1000 O O . VAL A 1 131 ? 6.437 3.682 -2.230 1.00 94.25 131 VAL A O 1
ATOM 1003 N N . TYR A 1 132 ? 8.231 2.530 -2.938 1.00 91.75 132 TYR A N 1
ATOM 1004 C CA . TYR A 1 132 ? 7.917 1.300 -2.205 1.00 91.75 132 TYR A CA 1
ATOM 1005 C C . TYR A 1 132 ? 8.193 1.385 -0.706 1.00 91.75 132 TYR A C 1
ATOM 1007 O O . TYR A 1 132 ? 7.511 0.722 0.068 1.00 91.75 132 TYR A O 1
ATOM 1015 N N . CYS A 1 133 ? 9.159 2.199 -0.276 1.00 92.19 133 CYS A N 1
ATOM 1016 C CA . CYS A 1 133 ? 9.537 2.283 1.136 1.00 92.19 133 CYS A CA 1
ATOM 1017 C C . CYS A 1 133 ? 9.001 3.538 1.834 1.00 92.19 133 CYS A C 1
ATOM 1019 O O . CYS A 1 133 ? 9.021 3.586 3.063 1.00 92.19 133 CYS A O 1
ATOM 1021 N N . VAL A 1 134 ? 8.546 4.554 1.088 1.00 94.06 134 VAL A N 1
ATOM 1022 C CA . VAL A 1 134 ? 8.103 5.830 1.671 1.00 94.06 134 VAL A CA 1
ATOM 1023 C C . VAL A 1 134 ? 6.677 6.181 1.265 1.00 94.06 134 VAL A C 1
ATOM 1025 O O . VAL A 1 134 ? 5.800 6.168 2.125 1.00 94.06 134 VAL A O 1
ATOM 1028 N N . ILE A 1 135 ? 6.410 6.487 -0.010 1.00 95.56 135 ILE A N 1
ATOM 1029 C CA . ILE A 1 135 ? 5.095 7.024 -0.400 1.00 95.56 135 ILE A CA 1
ATOM 1030 C C . ILE A 1 135 ? 3.996 5.974 -0.222 1.00 95.56 135 ILE A C 1
ATOM 1032 O O . ILE A 1 135 ? 2.985 6.266 0.415 1.00 95.56 135 ILE A O 1
ATOM 1036 N N . THR A 1 136 ? 4.181 4.771 -0.769 1.00 94.00 136 THR A N 1
ATOM 1037 C CA . THR A 1 136 ? 3.146 3.726 -0.741 1.00 94.00 136 THR A CA 1
ATOM 1038 C C . THR A 1 136 ? 2.833 3.297 0.693 1.00 94.00 136 THR A C 1
ATOM 1040 O O . THR A 1 136 ? 1.665 3.378 1.069 1.00 94.00 136 THR A O 1
ATOM 1043 N N . PRO A 1 137 ? 3.824 2.986 1.558 1.00 92.56 137 PRO A N 1
ATOM 1044 C CA . PRO A 1 137 ? 3.535 2.670 2.956 1.00 92.56 137 PRO A CA 1
ATOM 1045 C C . PRO A 1 137 ? 2.833 3.813 3.703 1.00 92.56 137 PRO A C 1
ATOM 1047 O O . PRO A 1 137 ? 1.908 3.566 4.472 1.00 92.56 137 PRO A O 1
ATOM 1050 N N . LEU A 1 138 ? 3.217 5.075 3.462 1.00 92.62 138 LEU A N 1
ATOM 1051 C CA . LEU A 1 138 ? 2.537 6.225 4.072 1.00 92.62 138 LEU A CA 1
ATOM 1052 C C . LEU A 1 138 ? 1.080 6.335 3.620 1.00 92.62 138 LEU A C 1
ATOM 1054 O O . LEU A 1 138 ? 0.196 6.556 4.450 1.00 92.62 138 LEU A O 1
ATOM 1058 N N . LEU A 1 139 ? 0.824 6.183 2.320 1.00 93.69 139 LEU A N 1
ATOM 1059 C CA . LEU A 1 139 ? -0.529 6.180 1.779 1.00 93.69 139 LEU A CA 1
ATOM 1060 C C . LEU A 1 139 ? -1.361 5.054 2.402 1.00 93.69 139 LEU A C 1
ATOM 1062 O O . LEU A 1 139 ? -2.481 5.294 2.856 1.00 93.69 139 LEU A O 1
ATOM 1066 N N . GLU A 1 140 ? -0.812 3.842 2.439 1.00 94.38 140 GLU A N 1
ATOM 1067 C CA . GLU A 1 140 ? -1.489 2.671 2.981 1.00 94.38 140 GLU A CA 1
ATOM 1068 C C . GLU A 1 140 ? -1.845 2.847 4.459 1.00 94.38 140 GLU A C 1
ATOM 1070 O O . GLU A 1 140 ? -2.976 2.556 4.855 1.00 94.38 140 GLU A O 1
ATOM 1075 N N . GLU A 1 141 ? -0.928 3.364 5.279 1.00 92.25 141 GLU A N 1
ATOM 1076 C CA . GLU A 1 141 ? -1.215 3.634 6.690 1.00 92.25 141 GLU A CA 1
ATOM 1077 C C . GLU A 1 141 ? -2.331 4.672 6.853 1.00 92.25 141 GLU A C 1
ATOM 1079 O O . GLU A 1 141 ? -3.264 4.462 7.634 1.00 92.25 141 GLU A O 1
ATOM 1084 N N . ILE A 1 142 ? -2.305 5.759 6.076 1.00 90.12 142 ILE A N 1
ATOM 1085 C CA . ILE A 1 142 ? -3.350 6.792 6.125 1.00 90.12 142 ILE A CA 1
ATOM 1086 C C . ILE A 1 142 ? -4.710 6.197 5.744 1.00 90.12 142 ILE A C 1
ATOM 1088 O O . ILE A 1 142 ? -5.703 6.398 6.447 1.00 90.12 142 ILE A O 1
ATOM 1092 N N . VAL A 1 143 ? -4.775 5.453 4.642 1.00 91.62 143 VAL A N 1
ATOM 1093 C CA . VAL A 1 143 ? -6.035 4.947 4.089 1.00 91.62 143 VAL A CA 1
ATOM 1094 C C . VAL A 1 143 ? -6.581 3.779 4.907 1.00 91.62 143 VAL A C 1
ATOM 1096 O O . VAL A 1 143 ? -7.738 3.812 5.336 1.00 91.62 143 VAL A O 1
ATOM 1099 N N . TYR A 1 144 ? -5.780 2.737 5.122 1.00 92.94 144 TYR A N 1
ATOM 1100 C CA . TYR A 1 144 ? -6.266 1.483 5.694 1.00 92.94 144 TYR A CA 1
ATOM 1101 C C . TYR A 1 144 ? -6.314 1.519 7.213 1.00 92.94 144 TYR A C 1
ATOM 1103 O O . TYR A 1 144 ? -7.317 1.111 7.796 1.00 92.94 144 TYR A O 1
ATOM 1111 N N . ARG A 1 145 ? -5.260 2.006 7.871 1.00 91.00 145 ARG A N 1
ATOM 1112 C CA . ARG A 1 145 ? -5.232 2.083 9.338 1.00 91.00 145 ARG A CA 1
ATOM 1113 C C . ARG A 1 145 ? -5.938 3.345 9.805 1.00 91.00 145 ARG A C 1
ATOM 1115 O O . ARG A 1 145 ? -6.749 3.301 10.726 1.00 91.00 145 ARG A O 1
ATOM 1122 N N . GLY A 1 146 ? -5.705 4.452 9.114 1.00 85.88 146 GLY A N 1
ATOM 1123 C CA . GLY A 1 146 ? -6.216 5.724 9.564 1.00 85.88 146 GLY A CA 1
ATOM 1124 C C . GLY A 1 146 ? -7.667 6.008 9.304 1.00 85.88 146 GLY A C 1
ATOM 1125 O O . GLY A 1 146 ? -8.385 6.419 10.217 1.00 85.88 146 GLY A O 1
ATOM 1126 N N . VAL A 1 147 ? -8.112 5.766 8.086 1.00 88.50 147 VAL A N 1
ATOM 1127 C CA . VAL A 1 147 ? -9.493 6.045 7.716 1.00 88.50 147 VAL A CA 1
ATOM 1128 C C . VAL A 1 147 ? -10.330 4.792 7.899 1.00 88.50 147 VAL A C 1
ATOM 1130 O O . VAL A 1 147 ? -11.333 4.807 8.610 1.00 88.50 147 VAL A O 1
ATOM 1133 N N . PHE A 1 148 ? -9.922 3.692 7.272 1.00 91.94 148 PHE A N 1
ATOM 1134 C CA . PHE A 1 148 ? -10.785 2.527 7.151 1.00 91.94 148 PHE A CA 1
ATOM 1135 C C . PHE A 1 148 ? -10.939 1.740 8.446 1.00 91.94 148 PHE A C 1
ATOM 1137 O O . PHE A 1 148 ? -12.067 1.518 8.881 1.00 91.94 148 PHE A O 1
ATOM 1144 N N . LEU A 1 149 ? -9.833 1.357 9.085 1.00 91.62 149 LEU A N 1
ATOM 1145 C CA . LEU A 1 149 ? -9.862 0.621 10.346 1.00 91.62 149 LEU A CA 1
ATOM 1146 C C . LEU A 1 149 ? -10.533 1.440 11.454 1.00 91.62 149 LEU A C 1
ATOM 1148 O O . LEU A 1 149 ? -11.345 0.890 12.195 1.00 91.62 149 LEU A O 1
ATOM 1152 N N . THR A 1 150 ? -10.256 2.745 11.536 1.00 88.31 150 THR A N 1
ATOM 1153 C CA . THR A 1 150 ? -10.934 3.660 12.471 1.00 88.31 150 THR A CA 1
ATOM 1154 C C . THR A 1 150 ? -12.445 3.688 12.234 1.00 88.31 150 THR A C 1
ATOM 1156 O O . THR A 1 150 ? -13.220 3.533 13.179 1.00 88.31 150 THR A O 1
ATOM 1159 N N . ALA A 1 151 ? -12.881 3.817 10.976 1.00 88.75 151 ALA A N 1
ATOM 1160 C CA . ALA A 1 151 ? -14.299 3.796 10.629 1.00 88.75 151 ALA A CA 1
ATOM 1161 C C . ALA A 1 151 ? -14.961 2.454 10.983 1.00 88.75 151 ALA A C 1
ATOM 1163 O O . ALA A 1 151 ? -16.019 2.447 11.613 1.00 88.75 151 ALA A O 1
ATOM 1164 N N . LEU A 1 152 ? -14.328 1.320 10.658 1.00 92.06 152 LEU A N 1
ATOM 1165 C CA . LEU A 1 152 ? -14.836 -0.005 11.032 1.00 92.06 152 LEU A CA 1
ATOM 1166 C C . LEU A 1 152 ? -14.929 -0.150 12.556 1.00 92.06 152 LEU A C 1
ATOM 1168 O O . LEU A 1 152 ? -15.982 -0.511 13.071 1.00 92.06 152 LEU A O 1
ATOM 1172 N N . SER A 1 153 ? -13.881 0.226 13.289 1.00 90.88 153 SER A N 1
ATOM 1173 C CA . SER A 1 153 ? -13.820 0.098 14.754 1.00 90.88 153 SER A CA 1
ATOM 1174 C C . SER A 1 153 ? -14.870 0.943 15.486 1.00 90.88 153 SER A C 1
ATOM 1176 O O . SER A 1 153 ? -15.189 0.654 16.635 1.00 90.88 153 SER A O 1
ATOM 1178 N N . SER A 1 154 ? -15.437 1.968 14.837 1.00 88.25 154 SER A N 1
ATOM 1179 C CA . SER A 1 154 ? -16.562 2.741 15.386 1.00 88.25 154 SER A CA 1
ATOM 1180 C C . SER A 1 154 ? -17.920 2.034 15.276 1.00 88.25 154 SER A C 1
ATOM 1182 O O . SER A 1 154 ? -18.882 2.458 15.912 1.00 88.25 154 SER A O 1
ATOM 1184 N N . THR A 1 155 ? -18.012 0.963 14.480 1.00 91.62 155 THR A N 1
ATOM 1185 C CA . THR A 1 155 ? -19.276 0.271 14.161 1.00 91.62 155 THR A CA 1
ATOM 1186 C C . THR A 1 155 ? -19.273 -1.220 14.497 1.00 91.62 155 THR A C 1
ATOM 1188 O O . THR A 1 155 ? -20.345 -1.813 14.595 1.00 91.62 155 THR A O 1
ATOM 1191 N N . MET A 1 156 ? -18.104 -1.831 14.706 1.00 94.69 156 MET A N 1
ATOM 1192 C CA . MET A 1 156 ? -17.966 -3.255 15.030 1.00 94.69 156 MET A CA 1
ATOM 1193 C C . MET A 1 156 ? -16.875 -3.512 16.072 1.00 94.69 156 MET A C 1
ATOM 1195 O O . MET A 1 156 ? -16.120 -2.612 16.444 1.00 94.69 156 MET A O 1
ATOM 1199 N N . LYS A 1 157 ? -16.784 -4.758 16.554 1.00 95.12 157 LYS A N 1
ATOM 1200 C CA . LYS A 1 157 ? -15.735 -5.151 17.507 1.00 95.12 157 LYS A CA 1
ATOM 1201 C C . LYS A 1 157 ? -14.362 -5.051 16.850 1.00 95.12 157 LYS A C 1
ATOM 1203 O O . LYS A 1 157 ? -14.214 -5.310 15.658 1.00 95.12 157 LYS A O 1
ATOM 1208 N N . TRP A 1 158 ? -13.339 -4.748 17.644 1.00 92.31 158 TRP A N 1
ATOM 1209 C CA . TRP A 1 158 ? -11.989 -4.534 17.122 1.00 92.31 158 TRP A CA 1
ATOM 1210 C C . TRP A 1 158 ? -11.450 -5.747 16.342 1.00 92.31 158 TRP A C 1
ATOM 1212 O O . TRP A 1 158 ? -10.799 -5.556 15.321 1.00 92.31 158 TRP A O 1
ATOM 1222 N N . GLN A 1 159 ? -11.777 -6.985 16.743 1.00 95.50 159 GLN A N 1
ATOM 1223 C CA . GLN A 1 159 ? -11.347 -8.187 16.012 1.00 95.50 159 GLN A CA 1
ATOM 1224 C C . GLN A 1 159 ? -11.950 -8.265 14.602 1.00 95.50 159 GLN A C 1
ATOM 1226 O O . GLN A 1 159 ? -11.271 -8.636 13.644 1.00 95.50 159 GLN A O 1
ATOM 1231 N N . GLU A 1 160 ? -13.230 -7.910 14.475 1.00 96.25 160 GLU A N 1
ATOM 1232 C CA . GLU A 1 160 ? -13.946 -7.889 13.197 1.00 96.25 160 GLU A CA 1
ATOM 1233 C C . GLU A 1 160 ? -13.402 -6.762 12.314 1.00 96.25 160 GLU A C 1
ATOM 1235 O O . GLU A 1 160 ? -13.093 -6.993 11.145 1.00 96.25 160 GLU A O 1
ATOM 1240 N N . ALA A 1 161 ? -13.177 -5.578 12.894 1.00 95.38 161 ALA A N 1
ATOM 1241 C CA . ALA A 1 161 ? -12.612 -4.429 12.193 1.00 95.38 161 ALA A CA 1
ATOM 1242 C C . ALA A 1 161 ? -11.209 -4.721 11.642 1.00 95.38 161 ALA A C 1
ATOM 1244 O O . ALA A 1 161 ? -10.937 -4.430 10.476 1.00 95.38 161 ALA A O 1
ATOM 1245 N N . VAL A 1 162 ? -10.344 -5.342 12.453 1.00 96.50 162 VAL A N 1
ATOM 1246 C CA . VAL A 1 162 ? -9.011 -5.804 12.039 1.00 96.50 162 VAL A CA 1
ATOM 1247 C C . VAL A 1 162 ? -9.136 -6.779 10.875 1.00 96.50 162 VAL A C 1
ATOM 1249 O O . VAL A 1 162 ? -8.569 -6.533 9.817 1.00 96.50 162 VAL A O 1
ATOM 1252 N N . THR A 1 163 ? -9.943 -7.831 11.028 1.00 97.38 163 THR A N 1
ATOM 1253 C CA . THR A 1 163 ? -10.087 -8.876 10.004 1.00 97.38 163 THR A CA 1
ATOM 1254 C C . THR A 1 163 ? -10.577 -8.301 8.675 1.00 97.38 163 THR A C 1
ATOM 1256 O O . THR A 1 163 ? -9.965 -8.540 7.635 1.00 97.38 163 THR A O 1
ATOM 1259 N N . VAL A 1 164 ? -11.649 -7.504 8.697 1.00 96.88 164 VAL A N 1
ATOM 1260 C CA . VAL A 1 164 ? -12.223 -6.897 7.486 1.00 96.88 164 VAL A CA 1
ATOM 1261 C C . VAL A 1 164 ? -11.239 -5.919 6.843 1.00 96.88 164 VAL A C 1
ATOM 1263 O O . VAL A 1 164 ? -11.069 -5.945 5.623 1.00 96.88 164 VAL A O 1
ATOM 1266 N N . SER A 1 165 ? -10.554 -5.092 7.638 1.00 96.00 165 SER A N 1
ATOM 1267 C CA . SER A 1 165 ? -9.543 -4.164 7.122 1.00 96.00 165 SER A CA 1
ATOM 1268 C C . SER A 1 165 ? -8.405 -4.904 6.418 1.00 96.00 165 SER A C 1
ATOM 1270 O O . SER A 1 165 ? -8.049 -4.552 5.294 1.00 96.00 165 SER A O 1
ATOM 1272 N N . SER A 1 166 ? -7.890 -5.979 7.020 1.00 97.44 166 SER A N 1
ATOM 1273 C CA . SER A 1 166 ? -6.808 -6.784 6.446 1.00 97.44 166 SER A CA 1
ATOM 1274 C C . SER A 1 166 ? -7.230 -7.525 5.173 1.00 97.44 166 SER A C 1
ATOM 1276 O O . SER A 1 166 ? -6.435 -7.615 4.236 1.00 97.44 166 SER A O 1
ATOM 1278 N N . VAL A 1 167 ? -8.475 -8.019 5.095 1.00 97.44 167 VAL A N 1
ATOM 1279 C CA . VAL A 1 167 ? -9.013 -8.628 3.862 1.00 97.44 167 VAL A CA 1
ATOM 1280 C C . VAL A 1 167 ? -9.072 -7.600 2.736 1.00 97.44 167 VAL A C 1
ATOM 1282 O O . VAL A 1 167 ? -8.609 -7.877 1.633 1.00 97.44 167 VAL A O 1
ATOM 1285 N N . VAL A 1 168 ? -9.615 -6.409 3.004 1.00 96.44 168 VAL A N 1
ATOM 1286 C CA . VAL A 1 168 ? -9.734 -5.350 1.990 1.00 96.44 168 VAL A CA 1
ATOM 1287 C C . VAL A 1 168 ? -8.360 -4.839 1.559 1.00 96.44 168 VAL A C 1
ATOM 1289 O O . VAL A 1 168 ? -8.145 -4.654 0.366 1.00 96.44 168 VAL A O 1
ATOM 1292 N N . PHE A 1 169 ? -7.428 -4.663 2.500 1.00 96.31 169 PHE A N 1
ATOM 1293 C CA . PHE A 1 169 ? -6.035 -4.312 2.217 1.00 96.31 169 PHE A CA 1
ATOM 1294 C C . PHE A 1 169 ? -5.396 -5.301 1.238 1.00 96.31 169 PHE A C 1
ATOM 1296 O O . PHE A 1 169 ? -4.859 -4.901 0.209 1.00 96.31 169 PHE A O 1
ATOM 1303 N N . SER A 1 170 ? -5.518 -6.596 1.522 1.00 95.94 170 SER A N 1
ATOM 1304 C CA . SER A 1 170 ? -4.969 -7.639 0.661 1.00 95.94 170 SER A CA 1
ATOM 1305 C C . SER A 1 170 ? -5.653 -7.689 -0.712 1.00 95.94 170 SER A C 1
ATOM 1307 O O . SER A 1 170 ? -4.988 -7.714 -1.748 1.00 95.94 170 SER A O 1
ATOM 1309 N N . ALA A 1 171 ? -6.986 -7.609 -0.745 1.00 94.88 171 ALA A N 1
ATOM 1310 C CA . ALA A 1 171 ? -7.757 -7.633 -1.988 1.00 94.88 171 ALA A CA 1
ATOM 1311 C C . ALA A 1 171 ? -7.447 -6.443 -2.912 1.00 94.88 171 ALA A C 1
ATOM 1313 O O . ALA A 1 171 ? -7.444 -6.602 -4.132 1.00 94.88 171 ALA A O 1
ATOM 1314 N N . ALA A 1 172 ? -7.155 -5.268 -2.348 1.00 93.62 172 ALA A N 1
ATOM 1315 C CA . ALA A 1 172 ? -6.848 -4.058 -3.109 1.00 93.62 172 ALA A CA 1
ATOM 1316 C C . ALA A 1 172 ? -5.534 -4.136 -3.905 1.00 93.62 172 ALA A C 1
ATOM 1318 O O . ALA A 1 172 ? -5.338 -3.342 -4.818 1.00 93.62 172 ALA A O 1
ATOM 1319 N N . HIS A 1 173 ? -4.669 -5.110 -3.609 1.00 91.00 173 HIS A N 1
ATOM 1320 C CA . HIS A 1 173 ? -3.444 -5.351 -4.371 1.00 91.00 173 HIS A CA 1
ATOM 1321 C C . HIS A 1 173 ? -3.669 -6.192 -5.634 1.00 91.00 173 HIS A C 1
ATOM 1323 O O . HIS A 1 173 ? -2.742 -6.357 -6.423 1.00 91.00 173 HIS A O 1
ATOM 1329 N N . PHE A 1 174 ? -4.869 -6.758 -5.818 1.00 89.56 174 PHE A N 1
ATOM 1330 C CA . PHE A 1 174 ? -5.241 -7.575 -6.982 1.00 89.56 174 PHE A CA 1
ATOM 1331 C C . PHE A 1 174 ? -4.244 -8.703 -7.320 1.00 89.56 174 PHE A C 1
ATOM 1333 O O . PHE A 1 174 ? -4.124 -9.119 -8.469 1.00 89.56 174 PHE A O 1
ATOM 1340 N N . SER A 1 175 ? -3.554 -9.239 -6.310 1.00 86.50 175 SER A N 1
ATOM 1341 C CA . SER A 1 175 ? -2.625 -10.361 -6.449 1.00 86.50 175 SER A CA 1
ATOM 1342 C C . SER A 1 175 ? -3.114 -11.546 -5.627 1.00 86.50 175 SER A C 1
ATOM 1344 O O . SER A 1 175 ? -3.046 -11.536 -4.399 1.00 86.50 175 SER A O 1
ATOM 1346 N N . ALA A 1 176 ? -3.597 -12.586 -6.313 1.00 85.62 176 ALA A N 1
ATOM 1347 C CA . ALA A 1 176 ? -3.985 -13.838 -5.667 1.00 85.62 176 ALA A CA 1
ATOM 1348 C C . ALA A 1 176 ? -2.778 -14.542 -5.027 1.00 85.62 176 ALA A C 1
ATOM 1350 O O . ALA A 1 176 ? -2.912 -15.143 -3.964 1.00 85.62 176 ALA A O 1
ATOM 1351 N N . GLU A 1 177 ? -1.599 -14.422 -5.647 1.00 83.25 177 GLU A N 1
ATOM 1352 C CA . GLU A 1 177 ? -0.351 -15.025 -5.170 1.00 83.25 177 GLU A CA 1
ATOM 1353 C C . GLU A 1 177 ? 0.089 -14.402 -3.835 1.00 83.25 177 GLU A C 1
ATOM 1355 O O . GLU A 1 177 ? 0.406 -15.118 -2.887 1.00 83.25 177 GLU A O 1
ATOM 1360 N N . ASN A 1 178 ? 0.004 -13.073 -3.714 1.00 86.12 178 ASN A N 1
ATOM 1361 C CA . ASN A 1 178 ? 0.429 -12.354 -2.508 1.00 86.12 178 ASN A CA 1
ATOM 1362 C C . ASN A 1 178 ? -0.685 -12.204 -1.462 1.00 86.12 178 ASN A C 1
ATOM 1364 O O . ASN A 1 178 ? -0.439 -11.657 -0.385 1.00 86.12 178 ASN A O 1
ATOM 1368 N N . PHE A 1 179 ? -1.903 -12.677 -1.745 1.00 90.12 179 PHE A N 1
ATOM 1369 C CA . PHE A 1 179 ? -3.076 -12.380 -0.925 1.00 90.12 179 PHE A CA 1
ATOM 1370 C C . PHE A 1 179 ? -2.899 -12.811 0.538 1.00 90.12 179 PHE A C 1
ATOM 1372 O O . PHE A 1 179 ? -3.168 -12.043 1.462 1.00 90.12 179 PHE A O 1
ATOM 1379 N N . ILE A 1 180 ? -2.430 -14.039 0.773 1.00 91.06 180 ILE A N 1
ATOM 1380 C CA . ILE A 1 180 ? -2.272 -14.574 2.135 1.00 91.06 180 ILE A CA 1
ATOM 1381 C C . ILE A 1 180 ? -1.192 -13.796 2.893 1.00 91.06 180 ILE A C 1
ATOM 1383 O O . ILE A 1 180 ? -1.399 -13.409 4.042 1.00 91.06 180 ILE A O 1
ATOM 1387 N N . GLN A 1 181 ? -0.063 -13.520 2.241 1.00 91.06 181 GLN A N 1
ATOM 1388 C CA . GLN A 1 181 ? 1.041 -12.773 2.836 1.00 91.06 181 GLN A CA 1
ATOM 1389 C C . GLN A 1 181 ? 0.613 -11.348 3.213 1.00 91.06 181 GLN A C 1
ATOM 1391 O O . GLN A 1 181 ? 0.817 -10.923 4.351 1.00 91.06 181 GLN A O 1
ATOM 1396 N N . LEU A 1 182 ? -0.054 -10.638 2.299 1.00 93.12 182 LEU A N 1
ATOM 1397 C CA . LEU A 1 182 ? -0.573 -9.289 2.539 1.00 93.12 182 LEU A CA 1
ATOM 1398 C C . LEU A 1 182 ? -1.680 -9.270 3.594 1.00 93.12 182 LEU A C 1
ATOM 1400 O O . LEU A 1 182 ? -1.741 -8.342 4.398 1.00 93.12 182 LEU A O 1
ATOM 1404 N N . PHE A 1 183 ? -2.524 -10.302 3.646 1.00 96.00 183 PHE A N 1
ATOM 1405 C CA . PHE A 1 183 ? -3.540 -10.438 4.686 1.00 96.00 183 PHE A CA 1
ATOM 1406 C C . PHE A 1 183 ? -2.900 -10.550 6.077 1.00 96.00 183 PHE A C 1
ATOM 1408 O O . PHE A 1 183 ? -3.298 -9.826 6.988 1.00 96.00 183 PHE A O 1
ATOM 1415 N N . ILE A 1 184 ? -1.866 -11.385 6.235 1.00 94.56 184 ILE A N 1
ATOM 1416 C CA . ILE A 1 184 ? -1.146 -11.543 7.510 1.00 94.56 184 ILE A CA 1
ATOM 1417 C C . ILE A 1 184 ? -0.441 -10.239 7.910 1.00 94.56 184 ILE A C 1
ATOM 1419 O O . ILE A 1 184 ? -0.552 -9.817 9.062 1.00 94.56 184 ILE A O 1
ATOM 1423 N N . ILE A 1 185 ? 0.237 -9.570 6.971 1.00 94.38 185 ILE A N 1
ATOM 1424 C CA . ILE A 1 185 ? 0.850 -8.251 7.212 1.00 94.38 185 ILE A CA 1
ATOM 1425 C C . ILE A 1 185 ? -0.219 -7.253 7.666 1.00 94.38 185 ILE A C 1
ATOM 1427 O O . ILE A 1 185 ? -0.046 -6.568 8.675 1.00 94.38 185 ILE A O 1
ATOM 1431 N N . GLY A 1 186 ? -1.356 -7.224 6.970 1.00 95.56 186 GLY A N 1
ATOM 1432 C CA . GLY A 1 186 ? -2.496 -6.388 7.313 1.00 95.56 186 GLY A CA 1
ATOM 1433 C C . GLY A 1 186 ? -3.026 -6.660 8.720 1.00 95.56 186 GLY A C 1
ATOM 1434 O O . GLY A 1 186 ? -3.392 -5.707 9.404 1.00 95.56 186 GLY A O 1
ATOM 1435 N N . LEU A 1 187 ? -3.069 -7.920 9.169 1.00 95.56 187 LEU A N 1
ATOM 1436 C CA . LEU A 1 187 ? -3.501 -8.275 10.528 1.00 95.56 187 LEU A CA 1
ATOM 1437 C C . LEU A 1 187 ? -2.522 -7.737 11.573 1.00 95.56 187 LEU A C 1
ATOM 1439 O O . LEU A 1 187 ? -2.944 -7.120 12.549 1.00 95.56 187 LEU A O 1
ATOM 1443 N N . ILE A 1 188 ? -1.219 -7.947 11.364 1.00 93.00 188 ILE A N 1
ATOM 1444 C CA . ILE A 1 188 ? -0.167 -7.510 12.294 1.00 93.00 188 ILE A CA 1
ATOM 1445 C C . ILE A 1 188 ? -0.193 -5.991 12.451 1.00 93.00 188 ILE A C 1
ATOM 1447 O O . ILE A 1 188 ? -0.210 -5.487 13.576 1.00 93.00 188 ILE A O 1
ATOM 1451 N N . LEU A 1 189 ? -0.235 -5.273 11.326 1.00 92.56 189 LEU A N 1
ATOM 1452 C CA . LEU A 1 189 ? -0.268 -3.816 11.316 1.00 92.56 189 LEU A CA 1
ATOM 1453 C C . LEU A 1 189 ? -1.578 -3.290 11.903 1.00 92.56 189 LEU A C 1
ATOM 1455 O O . LEU A 1 189 ? -1.543 -2.404 12.740 1.00 92.56 189 LEU A O 1
ATOM 1459 N N . ALA A 1 190 ? -2.740 -3.850 11.561 1.00 92.88 190 ALA A N 1
ATOM 1460 C CA . ALA A 1 190 ? -4.003 -3.394 12.148 1.00 92.88 190 ALA A CA 1
ATOM 1461 C C . ALA A 1 190 ? -4.059 -3.628 13.673 1.00 92.88 190 ALA A C 1
ATOM 1463 O O . ALA A 1 190 ? -4.485 -2.744 14.418 1.00 92.88 190 ALA A O 1
ATOM 1464 N N . CYS A 1 191 ? -3.549 -4.763 14.161 1.00 91.25 191 CYS A N 1
ATOM 1465 C CA . CYS A 1 191 ? -3.468 -5.061 15.593 1.00 91.25 191 CYS A CA 1
ATOM 1466 C C . CYS A 1 191 ? -2.607 -4.059 16.380 1.00 91.25 191 CYS A C 1
ATOM 1468 O O . CYS A 1 191 ? -2.877 -3.840 17.562 1.00 91.25 191 CYS A O 1
ATOM 1470 N N . SER A 1 192 ? -1.603 -3.411 15.772 1.00 87.31 192 SER A N 1
ATOM 1471 C CA . SER A 1 192 ? -0.802 -2.406 16.491 1.00 87.31 192 SER A CA 1
ATOM 1472 C C . SER A 1 192 ? -1.587 -1.141 16.849 1.00 87.31 192 SER A C 1
ATOM 1474 O O . SER A 1 192 ? -1.147 -0.387 17.714 1.00 87.31 192 SER A O 1
ATOM 1476 N N . TYR A 1 193 ? -2.755 -0.927 16.234 1.00 83.25 193 TYR A N 1
ATOM 1477 C CA . TYR A 1 193 ? -3.641 0.213 16.496 1.00 83.25 193 TYR A CA 1
ATOM 1478 C C . TYR A 1 193 ? -4.800 -0.126 17.446 1.00 83.25 193 TYR A C 1
ATOM 1480 O O . TYR A 1 193 ? -5.478 0.779 17.931 1.00 83.25 193 TYR A O 1
ATOM 1488 N N . CYS A 1 194 ? -5.027 -1.409 17.741 1.00 74.56 194 CYS A N 1
ATOM 1489 C CA . CYS A 1 194 ? -6.103 -1.872 18.614 1.00 74.56 194 CYS A CA 1
ATOM 1490 C C . CYS A 1 194 ? -5.571 -2.124 20.034 1.00 74.56 194 CYS A C 1
ATOM 1492 O O . CYS A 1 194 ? -5.205 -3.249 20.366 1.00 74.56 194 CYS A O 1
ATOM 1494 N N . TRP A 1 195 ? -5.490 -1.066 20.849 1.00 57.31 195 TRP A N 1
ATOM 1495 C CA . TRP A 1 195 ? -5.107 -1.110 22.269 1.00 57.31 195 TRP A CA 1
ATOM 1496 C C . TRP A 1 195 ? -6.005 -0.202 23.106 1.00 57.31 195 TRP A C 1
ATOM 1498 O O . TRP A 1 195 ? -6.262 0.944 22.664 1.00 57.31 195 TRP A O 1
#

Secondary structure (DSSP, 8-state):
-HHHIIIIIHHHHHHHHHHHHHHHT-SS--HHHHHHHHHHHHHHHHHHHHHHHHHTT-TT--HHHHHS----SS---HHHHHHHHHHHHHHHHHHHHHHHHHHH----S--HHHHHHHHS-HHHHHHHHHIIIIIHHHHHIIIIIIIIIHHHHTTS-HHHHHHHHHHHHHHTTT-TTTHHHHHHHHHHHHHTT--

Foldseek 3Di:
DVCLLPVQQCCLVPVQLVVVCVVVVHPDDQLLVVLVSLLVSLVVSLVVLVVVVVVVVDPQQDPVVVVPDPPPPDPDPVVVVVVVLVVVLVVLVVVLVVVLCVPVPCPPPCPVSLVSQCVVDDSSVVSCCCNVVPRVVVSCCSPLQRPQLVVLVVPDPNVVSQQVSLQVQLVSVVDPSCSVVSSVVSSSVNVVNVD

InterPro domains:
  IPR003675 CAAX prenyl protease 2/Lysostaphin resistance protein A-like domain [PF02517] (126-194)

pLDDT: mean 85.04, std 13.0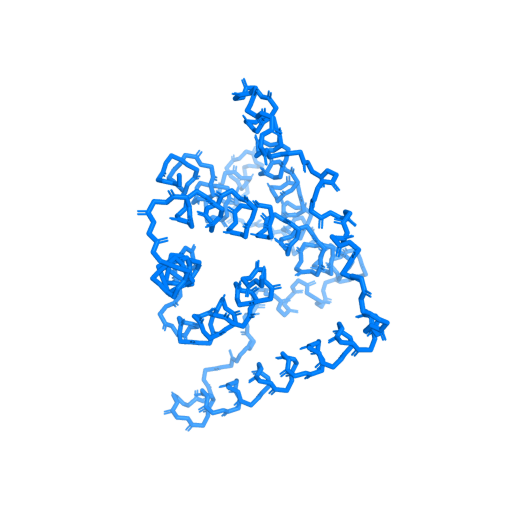9, range [45.03, 97.44]

Radius of gyration: 18.3 Å; chains: 1; bounding box: 40×43×58 Å

Sequence (195 aa):
MAFYLFSVHVPLSFGGLSAVTSILHCSALDPQTEALSLVVLQMLELIVVLLLLRCTGNPQYKLRDFFQGKQSTRERNWLLASALGFVFLVVLVSVTSIIADTLVGTKEVNNPILKEILSSGPISITSCILVYCVITPLLEEIVYRGVFLTALSSTMKWQEAVTVSSVVFSAAHFSAENFIQLFIIGLILACSYCW